Protein AF-A0A935LRS4-F1 (afdb_monomer_lite)

Structure (mmCIF, N/CA/C/O backbone):
data_AF-A0A935LRS4-F1
#
_entry.id   AF-A0A935LRS4-F1
#
loop_
_atom_site.group_PDB
_atom_site.id
_atom_site.type_symbol
_atom_site.label_atom_id
_atom_site.label_alt_id
_atom_site.label_comp_id
_atom_site.label_asym_id
_atom_site.label_entity_id
_atom_site.label_seq_id
_atom_site.pdbx_PDB_ins_code
_atom_site.Cartn_x
_atom_site.Cartn_y
_atom_site.Cartn_z
_atom_site.occupancy
_atom_site.B_iso_or_equiv
_atom_site.auth_seq_id
_atom_site.auth_comp_id
_atom_site.auth_asym_id
_atom_site.auth_atom_id
_atom_site.pdbx_PDB_model_num
ATOM 1 N N . MET A 1 1 ? -59.111 11.439 51.767 1.00 39.59 1 MET A N 1
ATOM 2 C CA . MET A 1 1 ? -59.244 10.530 50.603 1.00 39.59 1 MET A CA 1
ATOM 3 C C . MET A 1 1 ? -59.770 11.381 49.450 1.00 39.59 1 MET A C 1
ATOM 5 O O . MET A 1 1 ? -60.723 12.094 49.690 1.00 39.59 1 MET A O 1
ATOM 9 N N . GLY A 1 2 ? -59.191 11.459 48.254 1.00 36.59 2 GLY A N 1
ATOM 10 C CA . GLY A 1 2 ? -58.238 10.564 47.610 1.00 36.59 2 GLY A CA 1
ATOM 11 C C . GLY A 1 2 ? -57.157 11.294 46.805 1.00 36.59 2 GLY A C 1
ATOM 12 O O . GLY A 1 2 ? -57.245 12.485 46.519 1.00 36.59 2 GLY A O 1
ATOM 13 N N . ARG A 1 3 ? -56.108 10.521 46.519 1.00 43.78 3 ARG A N 1
ATOM 14 C CA . ARG A 1 3 ? -54.957 10.859 45.681 1.00 43.78 3 ARG A CA 1
ATOM 15 C C . ARG A 1 3 ? -55.398 10.960 44.222 1.00 43.78 3 ARG A C 1
ATOM 17 O O . ARG A 1 3 ? -56.204 10.151 43.776 1.00 43.78 3 ARG A O 1
ATOM 24 N N . GLY A 1 4 ? -54.805 11.897 43.494 1.00 35.91 4 GLY A N 1
ATOM 25 C CA . GLY A 1 4 ? -54.903 12.009 42.043 1.00 35.91 4 GLY A CA 1
ATOM 26 C C . GLY A 1 4 ? -53.539 12.347 41.452 1.00 35.91 4 GLY A C 1
ATOM 27 O O . GLY A 1 4 ? -53.380 13.388 40.829 1.00 35.91 4 GLY A O 1
ATOM 28 N N . GLU A 1 5 ? -52.538 11.501 41.702 1.00 49.47 5 GLU A N 1
ATOM 29 C CA . GLU A 1 5 ? -51.340 11.454 40.862 1.00 49.47 5 GLU A CA 1
ATOM 30 C C . GLU A 1 5 ? -51.731 10.806 39.531 1.00 49.47 5 GLU A C 1
ATOM 32 O O . GLU A 1 5 ? -52.194 9.668 39.498 1.00 49.47 5 GLU A O 1
ATOM 37 N N . SER A 1 6 ? -51.566 11.542 38.433 1.00 39.34 6 SER A N 1
ATOM 38 C CA . SER A 1 6 ? -51.809 11.061 37.072 1.00 39.34 6 SER A CA 1
ATOM 39 C C . SER A 1 6 ? -50.579 11.329 36.202 1.00 39.34 6 SER A C 1
ATOM 41 O O . SER A 1 6 ? -50.431 12.391 35.605 1.00 39.34 6 SER A O 1
ATOM 43 N N . SER A 1 7 ? -49.711 10.316 36.182 1.00 38.34 7 SER A N 1
ATOM 44 C CA . SER A 1 7 ? -49.010 9.730 35.030 1.00 38.34 7 SER A CA 1
ATOM 45 C C . SER A 1 7 ? -48.335 10.645 33.990 1.00 38.34 7 SER A C 1
ATOM 47 O O . SER A 1 7 ? -48.954 11.169 33.070 1.00 38.34 7 SER A O 1
ATOM 49 N N . SER A 1 8 ? -47.001 10.687 34.091 1.00 46.09 8 SER A N 1
ATOM 50 C CA . SER A 1 8 ? -46.014 10.485 33.011 1.00 46.09 8 SER A CA 1
ATOM 51 C C . SER A 1 8 ? -46.249 11.155 31.645 1.00 46.09 8 SER A C 1
ATOM 53 O O . SER A 1 8 ? -46.820 10.559 30.729 1.00 46.09 8 SER A O 1
ATOM 55 N N . LYS A 1 9 ? -45.626 12.320 31.426 1.00 39.78 9 LYS A N 1
ATOM 56 C CA . LYS A 1 9 ? -45.241 12.741 30.069 1.00 39.78 9 LYS A CA 1
ATOM 57 C C . LYS A 1 9 ? -43.944 12.028 29.679 1.00 39.78 9 LYS A C 1
ATOM 59 O O . LYS A 1 9 ? -42.856 12.483 30.013 1.00 39.78 9 LYS A O 1
ATOM 64 N N . VAL A 1 10 ? -44.067 10.889 29.0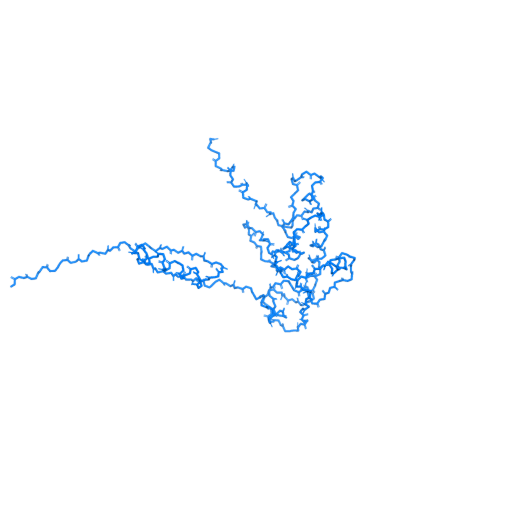00 1.00 41.28 10 VAL A N 1
ATOM 65 C CA . VAL A 1 10 ? -42.937 10.243 28.320 1.00 41.28 10 VAL A CA 1
ATOM 66 C C . VAL A 1 10 ? -42.637 11.065 27.068 1.00 41.28 10 VAL A C 1
ATOM 68 O O . VAL A 1 10 ? -43.433 11.104 26.132 1.00 41.28 10 VAL A O 1
ATOM 71 N N . HIS A 1 11 ? -41.519 11.787 27.082 1.00 41.25 11 HIS A N 1
ATOM 72 C CA . HIS A 1 11 ? -41.024 12.508 25.912 1.00 41.25 11 HIS A CA 1
ATOM 73 C C . HIS A 1 11 ? -40.438 11.518 24.885 1.00 41.25 11 HIS A C 1
ATOM 75 O O . HIS A 1 11 ? -39.882 10.493 25.284 1.00 41.25 11 HIS A O 1
ATOM 81 N N . PRO A 1 12 ? -40.559 11.791 23.573 1.00 45.28 12 PRO A N 1
ATOM 82 C CA . PRO A 1 12 ? -40.150 10.857 22.530 1.00 45.28 12 PRO A CA 1
ATOM 83 C C . PRO A 1 12 ? -38.635 10.625 22.566 1.00 45.28 12 PRO A C 1
ATOM 85 O O . PRO A 1 12 ? -37.840 11.547 22.379 1.00 45.28 12 PRO A O 1
ATOM 88 N N . VAL A 1 13 ? -38.239 9.372 22.792 1.00 45.03 13 VAL A N 1
ATOM 89 C CA . VAL A 1 13 ? -36.854 8.922 22.646 1.00 45.03 13 VAL A CA 1
ATOM 90 C C . VAL A 1 13 ? -36.559 8.841 21.152 1.00 45.03 13 VAL A C 1
ATOM 92 O O . VAL A 1 13 ? -36.983 7.914 20.469 1.00 45.03 13 VAL A O 1
ATOM 95 N N . HIS A 1 14 ? -35.848 9.834 20.625 1.00 49.47 14 HIS A N 1
ATOM 96 C CA . HIS A 1 14 ? -35.348 9.793 19.256 1.00 49.47 14 HIS A CA 1
ATOM 97 C C . HIS A 1 14 ? -33.950 9.164 19.241 1.00 49.47 14 HIS A C 1
ATOM 99 O O . HIS A 1 14 ? -32.940 9.863 19.351 1.00 49.47 14 HIS A O 1
ATOM 105 N N . SER A 1 15 ? -33.881 7.840 19.101 1.00 43.72 15 SER A N 1
ATOM 106 C CA . SER A 1 15 ? -32.612 7.132 18.919 1.00 43.72 15 SER A CA 1
ATOM 107 C C . SER A 1 15 ? -32.038 7.425 17.532 1.00 43.72 15 SER A C 1
ATOM 109 O O . SER A 1 15 ? -32.628 7.044 16.521 1.00 43.72 15 SER A O 1
ATOM 111 N N . HIS A 1 16 ? -30.883 8.081 17.480 1.00 48.06 16 HIS A N 1
ATOM 112 C CA . HIS A 1 16 ? -30.117 8.270 16.251 1.00 48.06 16 HIS A CA 1
ATOM 113 C C . HIS A 1 16 ? -28.833 7.445 16.360 1.00 48.06 16 HIS A C 1
ATOM 115 O O . HIS A 1 16 ? -27.996 7.714 17.219 1.00 48.06 16 HIS A O 1
ATOM 121 N N . GLY A 1 17 ? -28.696 6.422 15.517 1.00 42.31 17 GLY A N 1
ATOM 122 C CA . GLY A 1 17 ? -27.457 5.656 15.390 1.00 42.31 17 GLY A CA 1
ATOM 123 C C . GLY A 1 17 ? -26.525 6.335 14.392 1.00 42.31 17 GLY A C 1
ATOM 124 O O . GLY A 1 17 ? -26.933 6.607 13.265 1.00 42.31 17 GLY A O 1
ATOM 125 N N . ILE A 1 18 ? -25.285 6.615 14.794 1.00 49.25 18 ILE 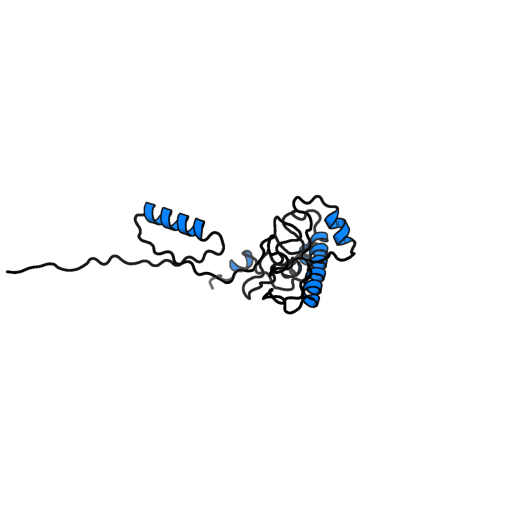A N 1
ATOM 126 C CA . ILE A 1 18 ? -24.243 7.150 13.910 1.00 49.25 18 ILE A CA 1
ATOM 127 C C . ILE A 1 18 ? -23.100 6.136 13.879 1.00 49.25 18 ILE A C 1
ATOM 129 O O . ILE A 1 18 ? -22.505 5.837 14.910 1.00 49.25 18 ILE A O 1
ATOM 133 N N . LEU A 1 19 ? -22.806 5.609 12.689 1.00 41.88 19 LEU A N 1
ATOM 134 C CA . LEU A 1 19 ? -21.619 4.798 12.419 1.00 41.88 19 LEU A CA 1
ATOM 135 C C . LEU A 1 19 ? -20.442 5.740 12.140 1.00 41.88 19 LEU A C 1
ATOM 137 O O . LEU A 1 19 ? -20.451 6.458 11.140 1.00 41.88 19 LEU A O 1
ATOM 141 N N . ALA A 1 20 ? -19.443 5.747 13.023 1.00 45.84 20 ALA A N 1
ATOM 142 C CA . ALA A 1 20 ? -18.172 6.431 12.807 1.00 45.84 20 ALA A CA 1
ATOM 143 C C . ALA A 1 20 ? -17.077 5.385 12.541 1.00 45.84 20 ALA A C 1
ATOM 145 O O . ALA A 1 20 ? -17.058 4.335 13.169 1.00 45.84 20 ALA A O 1
ATOM 146 N N . TYR A 1 21 ? -16.214 5.652 11.557 1.00 50.59 21 TYR A N 1
ATOM 147 C CA . TYR A 1 21 ? -15.217 4.699 11.034 1.00 50.59 21 TYR A CA 1
ATOM 148 C C . TYR A 1 21 ? -13.774 5.020 11.464 1.00 50.59 21 TYR A C 1
ATOM 150 O O . TYR A 1 21 ? -12.833 4.324 11.094 1.00 50.59 21 TYR A O 1
ATOM 158 N N . ALA A 1 22 ? -13.595 6.097 12.222 1.00 50.41 22 ALA A N 1
ATOM 159 C CA . ALA A 1 22 ? -12.373 6.500 12.898 1.00 50.41 22 ALA A CA 1
ATOM 160 C C . ALA A 1 22 ? -12.739 7.655 13.839 1.00 50.41 22 ALA A C 1
ATOM 162 O O . ALA A 1 22 ? -13.667 8.416 13.550 1.00 50.41 22 ALA A O 1
ATOM 163 N N . TRP A 1 23 ? -11.963 7.827 14.912 1.00 56.22 23 TRP A N 1
ATOM 164 C CA . TRP A 1 23 ? -12.139 8.901 15.897 1.00 56.22 23 TRP A CA 1
ATOM 165 C C . TRP A 1 23 ? -13.380 8.773 16.782 1.00 56.22 23 TRP A C 1
ATOM 167 O O . TRP A 1 23 ? -13.923 9.785 17.213 1.00 56.22 23 TRP A O 1
ATOM 177 N N . ASP A 1 24 ? -13.799 7.553 17.112 1.00 69.62 24 ASP A N 1
ATOM 178 C CA . ASP A 1 24 ? -15.006 7.287 17.910 1.00 69.62 24 ASP A CA 1
ATOM 179 C C . ASP A 1 24 ? -15.071 8.119 19.185 1.00 69.62 24 ASP A C 1
ATOM 181 O O . ASP A 1 24 ? -16.111 8.687 19.501 1.00 69.62 24 ASP A O 1
ATOM 185 N N . TYR A 1 25 ? -13.935 8.295 19.864 1.00 66.50 25 TYR A N 1
ATOM 186 C CA . TYR A 1 25 ? -13.844 9.172 21.026 1.00 66.50 25 TYR A CA 1
ATOM 187 C C . TYR A 1 25 ? -14.171 10.638 20.696 1.00 66.50 25 TYR A C 1
ATOM 189 O O . TYR A 1 25 ? -14.958 11.274 21.395 1.00 66.50 25 TYR A O 1
ATOM 197 N N . GLN A 1 26 ? -13.581 11.193 19.635 1.00 75.38 26 GLN A N 1
ATOM 198 C CA . GLN A 1 26 ? -13.791 12.593 19.259 1.00 75.38 26 GLN A CA 1
ATOM 199 C C . GLN A 1 26 ? -15.186 12.815 18.671 1.00 75.38 26 GLN A C 1
ATOM 201 O O . GLN A 1 26 ? -15.829 13.804 19.012 1.00 75.38 26 GLN A O 1
ATOM 206 N N . THR A 1 27 ? -15.679 11.886 17.851 1.00 78.50 27 THR A N 1
ATOM 207 C CA . THR A 1 27 ? -17.031 11.928 17.289 1.00 78.50 27 THR A CA 1
ATOM 208 C C . THR A 1 27 ? -18.080 11.796 18.387 1.00 78.50 27 THR A C 1
ATOM 210 O O . THR A 1 27 ? -19.001 12.608 18.442 1.00 78.50 27 THR A O 1
ATOM 213 N N . LYS A 1 28 ? -17.919 10.846 19.317 1.00 81.31 28 LYS A N 1
ATOM 214 C CA . LYS A 1 28 ? -18.801 10.704 20.482 1.00 81.31 28 LYS A CA 1
ATOM 215 C C . LYS A 1 28 ? -18.814 11.981 21.313 1.00 81.31 28 LYS A C 1
ATOM 217 O O . LYS A 1 28 ? -19.886 12.515 21.577 1.00 81.31 28 LYS A O 1
ATOM 222 N N . LYS A 1 29 ? -17.638 12.523 21.643 1.00 84.12 29 LYS A N 1
ATOM 223 C CA . LYS A 1 29 ? -17.524 13.776 22.398 1.00 84.12 29 LYS A CA 1
ATOM 224 C C . LYS A 1 29 ? -18.217 14.939 21.685 1.00 84.12 29 LYS A C 1
ATOM 226 O O . LYS A 1 29 ? -18.977 15.673 22.308 1.00 84.12 29 LYS A O 1
ATOM 231 N N . PHE A 1 30 ? -18.000 15.086 20.379 1.00 86.88 30 PHE A N 1
ATOM 232 C CA . PHE A 1 30 ? -18.645 16.123 19.577 1.00 86.88 30 PHE A CA 1
ATOM 233 C C . PHE A 1 30 ? -20.176 16.000 19.597 1.00 86.88 30 PHE A C 1
ATOM 235 O O . PHE A 1 30 ? -20.872 17.001 19.773 1.00 86.88 30 PHE A O 1
ATOM 242 N N . LEU A 1 31 ? -20.704 14.779 19.457 1.00 85.94 31 LEU A N 1
ATOM 243 C CA . LEU A 1 31 ? -22.143 14.510 19.489 1.00 85.94 31 LEU A CA 1
ATOM 244 C C . LEU A 1 31 ? -22.750 14.796 20.865 1.00 85.94 31 LEU A C 1
ATOM 246 O O . LEU A 1 31 ? -23.796 15.440 20.950 1.00 85.94 31 LEU A O 1
ATOM 250 N N . GLU A 1 32 ? -22.087 14.370 21.937 1.00 86.19 32 GLU A N 1
ATOM 251 C CA . GLU A 1 32 ? -22.519 14.633 23.311 1.00 86.19 32 GLU A CA 1
ATOM 252 C C . GLU A 1 32 ? -22.503 16.136 23.631 1.00 86.19 32 GLU A C 1
ATOM 254 O O . GLU A 1 32 ? -23.454 16.660 24.217 1.00 86.19 32 GLU A O 1
ATOM 259 N N . ASP A 1 33 ? -21.469 16.861 23.198 1.00 90.12 33 ASP A N 1
ATOM 260 C CA . ASP A 1 33 ? -21.375 18.312 23.371 1.00 90.12 33 ASP A CA 1
ATOM 261 C C . ASP A 1 33 ? -22.468 19.053 22.578 1.00 90.12 33 ASP A C 1
ATOM 263 O O . ASP A 1 33 ? -23.059 20.017 23.077 1.00 90.12 33 ASP A O 1
ATOM 267 N N . ALA A 1 34 ? -22.789 18.598 21.362 1.00 90.81 34 ALA A N 1
ATOM 268 C CA . ALA A 1 34 ? -23.887 19.143 20.565 1.00 90.81 34 ALA A CA 1
ATOM 269 C C . ALA A 1 34 ? -25.261 18.869 21.207 1.00 90.81 34 ALA A C 1
ATOM 271 O O . ALA A 1 34 ? -26.100 19.771 21.284 1.00 90.81 34 ALA A O 1
ATOM 272 N N . ALA A 1 35 ? -25.483 17.661 21.730 1.00 88.06 35 ALA A N 1
ATOM 273 C CA . ALA A 1 35 ? -26.723 17.293 22.410 1.00 88.06 35 ALA A CA 1
ATOM 274 C C . ALA A 1 35 ? -26.966 18.132 23.670 1.00 88.06 35 ALA A C 1
ATOM 276 O O . ALA A 1 35 ? -28.068 18.663 23.847 1.00 88.06 35 ALA A O 1
ATOM 277 N N . LYS A 1 36 ? -25.918 18.360 24.476 1.00 88.88 36 LYS A N 1
ATOM 278 C CA . LYS A 1 36 ? -25.965 19.266 25.635 1.00 88.88 36 LYS A CA 1
ATOM 279 C C . LYS A 1 36 ? -26.386 20.679 25.231 1.00 88.88 36 LYS A C 1
ATOM 281 O O . LYS A 1 36 ? -27.297 21.238 25.841 1.00 88.88 36 LYS A O 1
ATOM 286 N N . LYS A 1 37 ? -25.784 21.243 24.176 1.00 92.94 37 LYS A N 1
ATOM 287 C CA . LYS A 1 37 ? -26.132 22.588 23.669 1.00 92.94 37 LYS A CA 1
ATOM 288 C C . LYS A 1 37 ? -27.593 22.688 23.232 1.00 92.94 37 LYS A C 1
ATOM 290 O O . LYS A 1 37 ? -28.238 23.707 23.465 1.00 92.94 37 LYS A O 1
ATOM 295 N N . CYS A 1 38 ? -28.127 21.631 22.630 1.00 90.81 38 CYS A N 1
ATOM 296 C CA . CYS A 1 38 ? -29.510 21.591 22.163 1.00 90.81 38 CYS A CA 1
ATOM 297 C C . CYS A 1 38 ? -30.511 21.076 23.209 1.00 90.81 38 CYS A C 1
ATOM 299 O O . CYS A 1 38 ? -31.688 20.945 22.877 1.00 90.81 38 CYS A O 1
ATOM 301 N N . ARG A 1 39 ? -30.077 20.800 24.450 1.00 89.94 39 ARG A N 1
ATOM 302 C CA . ARG A 1 39 ? -30.909 20.229 25.528 1.00 89.94 39 ARG A CA 1
ATOM 303 C C . ARG A 1 39 ? -31.635 18.948 25.099 1.00 89.94 39 ARG A C 1
ATOM 305 O O . ARG A 1 39 ? -32.794 18.737 25.446 1.00 89.94 39 ARG A O 1
ATOM 312 N N . LYS A 1 40 ? -30.953 18.113 24.313 1.00 85.69 40 LYS A N 1
ATOM 313 C CA . LYS A 1 40 ? -31.433 16.790 23.909 1.00 85.69 40 LYS A CA 1
ATOM 314 C C . LYS A 1 40 ? -30.693 15.728 24.701 1.00 85.69 40 LYS A C 1
ATOM 316 O O . LYS A 1 40 ? -29.485 15.836 24.891 1.00 85.69 40 LYS A O 1
ATOM 321 N N . ASP A 1 41 ? -31.426 14.707 25.115 1.00 82.88 41 ASP A N 1
ATOM 322 C CA . ASP A 1 41 ? -30.831 13.486 25.633 1.00 82.88 41 ASP A CA 1
ATOM 323 C C . ASP A 1 41 ? -30.548 12.546 24.458 1.00 82.88 41 ASP A C 1
ATOM 325 O O . ASP A 1 41 ? -31.425 12.314 23.619 1.00 82.88 41 ASP A O 1
ATOM 329 N N . ILE A 1 42 ? -29.308 12.073 24.346 1.00 81.06 42 ILE A N 1
ATOM 330 C CA . ILE A 1 42 ? -28.894 11.141 23.296 1.00 81.06 42 ILE A CA 1
ATOM 331 C C . ILE A 1 42 ? -28.139 9.976 23.922 1.00 81.06 42 ILE A C 1
ATOM 333 O O . ILE A 1 42 ? -27.347 10.152 24.843 1.00 81.06 42 ILE A O 1
ATOM 337 N N . HIS A 1 43 ? -28.334 8.789 23.361 1.00 78.81 43 HIS A N 1
ATOM 338 C CA . HIS A 1 43 ? -27.560 7.607 23.707 1.00 78.81 43 HIS A CA 1
ATOM 339 C C . HIS A 1 43 ? -26.702 7.211 22.505 1.00 78.81 43 HIS A C 1
ATOM 341 O O . HIS A 1 43 ? -27.225 6.756 21.486 1.00 78.81 43 HIS A O 1
ATOM 347 N N . VAL A 1 44 ? -25.386 7.410 22.605 1.00 76.94 44 VAL A N 1
ATOM 348 C CA . VAL A 1 44 ? -24.443 7.083 21.527 1.00 76.94 44 VAL A CA 1
ATOM 349 C C . VAL A 1 44 ? -23.937 5.658 21.717 1.00 76.94 44 VAL A C 1
ATOM 351 O O . VAL A 1 44 ? -23.212 5.372 22.670 1.00 76.94 44 VAL A O 1
ATOM 354 N N . ILE A 1 45 ? -24.301 4.776 20.788 1.00 71.50 45 ILE A N 1
ATOM 355 C CA . ILE A 1 45 ? -23.769 3.414 20.703 1.00 71.50 45 ILE A CA 1
ATOM 356 C C . ILE A 1 45 ? -22.679 3.408 19.639 1.00 71.50 45 ILE A C 1
ATOM 358 O O . ILE A 1 45 ? -22.938 3.744 18.485 1.00 71.50 45 ILE A O 1
ATOM 362 N N . THR A 1 46 ? -21.472 3.019 20.030 1.00 68.81 46 THR A N 1
ATOM 363 C CA . THR A 1 46 ? -20.373 2.732 19.109 1.00 68.81 46 THR A CA 1
ATOM 364 C C . THR A 1 46 ? -20.313 1.230 18.889 1.00 68.81 46 THR A C 1
ATOM 366 O O . THR A 1 46 ? -20.288 0.465 19.854 1.00 68.81 46 THR A O 1
ATOM 369 N N . PHE A 1 47 ? -20.305 0.806 17.631 1.00 67.50 47 PHE A N 1
ATOM 370 C CA . PHE A 1 47 ? -20.094 -0.590 17.273 1.00 67.50 47 PHE A CA 1
ATOM 371 C C . PHE A 1 47 ? -18.631 -0.764 16.884 1.00 67.50 47 PHE A C 1
ATOM 373 O O . PHE A 1 47 ? -18.182 -0.124 15.935 1.00 67.50 47 PHE A O 1
ATOM 380 N N . ASP A 1 48 ? -17.912 -1.635 17.593 1.00 64.12 48 ASP A N 1
ATOM 381 C CA . ASP A 1 48 ? -16.584 -2.058 17.159 1.00 64.12 48 ASP A 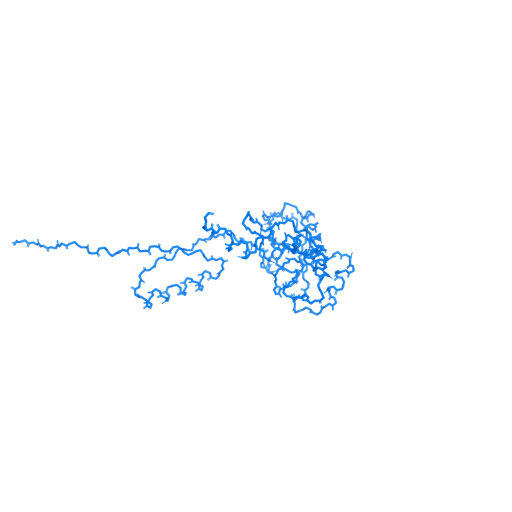CA 1
ATOM 382 C C . ASP A 1 48 ? -16.735 -2.868 15.872 1.00 64.12 48 ASP A C 1
ATOM 384 O O . ASP A 1 48 ? -17.245 -3.992 15.856 1.00 64.12 48 ASP A O 1
ATOM 388 N N . VAL A 1 49 ? -16.306 -2.272 14.767 1.00 67.00 49 VAL A N 1
ATOM 389 C CA . VAL A 1 49 ? -16.100 -2.985 13.511 1.00 67.00 49 VAL A CA 1
ATOM 390 C C . VAL A 1 49 ? -14.704 -3.608 13.524 1.00 67.00 49 VAL A C 1
ATOM 392 O O . VAL A 1 49 ? -13.773 -2.986 14.040 1.00 67.00 49 VAL A O 1
ATOM 395 N N . PRO A 1 50 ? -14.518 -4.818 12.960 1.00 70.06 50 PRO A N 1
ATOM 396 C CA . PRO A 1 50 ? -13.190 -5.396 12.799 1.00 70.06 50 PRO A CA 1
ATOM 397 C C . PRO A 1 50 ? -12.251 -4.382 12.139 1.00 70.06 50 PRO A C 1
ATOM 399 O O . PRO A 1 50 ? -12.519 -3.900 11.037 1.00 70.06 50 PRO A O 1
ATOM 402 N N . THR A 1 51 ? -11.173 -4.033 12.837 1.00 78.81 51 THR A N 1
ATOM 403 C CA . THR A 1 51 ? -10.140 -3.131 12.324 1.00 78.81 51 THR A CA 1
ATOM 404 C C . THR A 1 51 ? -8.985 -3.951 11.779 1.00 78.81 51 THR A C 1
ATOM 406 O O . THR A 1 51 ? -8.678 -5.014 12.313 1.00 78.81 51 THR A O 1
ATOM 409 N N . LEU A 1 52 ? -8.360 -3.453 10.712 1.00 85.25 52 LEU A N 1
ATOM 410 C CA . LEU A 1 52 ? -7.122 -4.032 10.211 1.00 85.25 52 LEU A CA 1
ATOM 411 C C . LEU A 1 52 ? -5.929 -3.516 11.016 1.00 85.25 52 LEU A C 1
ATOM 413 O O . LEU A 1 52 ? -5.794 -2.307 11.233 1.00 85.25 52 LEU A O 1
ATOM 417 N N . GLU A 1 53 ? -5.025 -4.410 11.397 1.00 90.12 53 GLU A N 1
ATOM 418 C CA . GLU A 1 53 ? -3.745 -4.048 11.998 1.00 90.12 53 GLU A CA 1
ATOM 419 C C . GLU A 1 53 ? -2.827 -3.383 10.955 1.00 90.12 53 GLU A C 1
ATOM 421 O O . GLU A 1 53 ? -2.414 -3.991 9.966 1.00 90.12 53 GLU A O 1
ATOM 426 N N . ASN A 1 54 ? -2.494 -2.111 11.186 1.00 90.44 54 ASN A N 1
ATOM 427 C CA . ASN A 1 54 ? -1.586 -1.305 10.358 1.00 90.44 54 ASN A CA 1
ATOM 428 C C . ASN A 1 54 ? -0.678 -0.391 11.212 1.00 90.44 54 ASN A C 1
ATOM 430 O O . ASN A 1 54 ? -0.174 0.644 10.771 1.00 90.44 54 ASN A O 1
ATOM 434 N N . LYS A 1 55 ? -0.484 -0.705 12.495 1.00 90.12 55 LYS A N 1
ATOM 435 C CA . LYS A 1 55 ? 0.433 0.051 13.349 1.00 90.12 55 LYS A CA 1
ATOM 436 C C . LYS A 1 55 ? 1.862 -0.282 12.950 1.00 90.12 55 LYS A C 1
ATOM 438 O O . LYS A 1 55 ? 2.252 -1.444 12.907 1.00 90.12 55 LYS A O 1
ATOM 443 N N . LYS A 1 56 ? 2.695 0.750 12.802 1.00 89.69 56 LYS A N 1
ATOM 444 C CA . LYS A 1 56 ? 4.139 0.612 12.549 1.00 89.69 56 LYS A CA 1
ATOM 445 C C . LYS A 1 56 ? 4.836 -0.342 13.532 1.00 89.69 56 LYS A C 1
ATOM 447 O O . LYS A 1 56 ? 5.672 -1.139 13.121 1.00 89.69 56 LYS A O 1
ATOM 452 N N . ALA A 1 57 ? 4.474 -0.280 14.817 1.00 91.50 57 ALA A N 1
ATOM 453 C CA . ALA A 1 57 ? 5.019 -1.160 15.857 1.00 91.50 57 ALA A CA 1
ATOM 454 C C . ALA A 1 57 ? 4.702 -2.650 15.617 1.00 91.50 57 ALA A C 1
ATOM 456 O O . ALA A 1 57 ? 5.475 -3.512 16.024 1.00 91.50 57 ALA A O 1
ATOM 457 N N . ASN A 1 58 ? 3.610 -2.937 14.903 1.00 91.56 58 ASN A N 1
ATOM 458 C CA . ASN A 1 58 ? 3.107 -4.276 14.611 1.00 91.56 58 ASN A CA 1
ATOM 459 C C . ASN A 1 58 ? 3.235 -4.639 13.118 1.00 91.56 58 ASN A C 1
ATOM 461 O O . ASN A 1 58 ? 2.601 -5.588 12.667 1.00 91.56 58 ASN A O 1
ATOM 465 N N . LYS A 1 59 ? 4.069 -3.926 12.342 1.00 92.56 59 LYS A N 1
ATOM 466 C CA . LYS A 1 59 ? 4.163 -4.074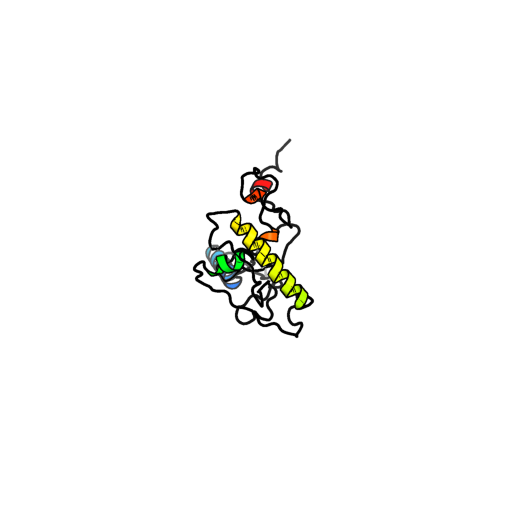 10.874 1.00 92.56 59 LYS A CA 1
ATOM 467 C C . LYS A 1 59 ? 4.450 -5.495 10.374 1.00 92.56 59 LYS A C 1
ATOM 469 O O . LYS A 1 59 ? 4.020 -5.860 9.290 1.00 92.56 59 LYS A O 1
ATOM 474 N N . ASN A 1 60 ? 5.138 -6.317 11.168 1.00 93.56 60 ASN A N 1
ATOM 475 C CA . ASN A 1 60 ? 5.426 -7.714 10.813 1.00 93.56 60 ASN A CA 1
ATOM 476 C C . ASN A 1 60 ? 4.159 -8.580 10.737 1.00 93.56 60 ASN A C 1
ATOM 478 O O . ASN A 1 60 ? 4.160 -9.597 10.059 1.00 93.56 60 ASN A O 1
ATOM 482 N N . TYR A 1 61 ? 3.086 -8.153 11.401 1.00 92.00 61 TYR A N 1
ATOM 483 C CA . TYR A 1 61 ? 1.794 -8.833 11.448 1.00 92.00 61 TYR A CA 1
ATOM 484 C C . TYR A 1 61 ? 0.685 -7.990 10.819 1.00 92.00 61 TYR A C 1
ATOM 486 O O . TYR A 1 61 ? -0.489 -8.242 11.081 1.00 92.00 61 TYR A O 1
ATOM 494 N N . SER A 1 62 ? 1.039 -6.970 10.026 1.00 92.88 62 SER A N 1
ATOM 495 C CA . SER A 1 62 ? 0.038 -6.098 9.419 1.00 92.88 62 SER A CA 1
ATOM 496 C C . SER A 1 62 ? -0.911 -6.902 8.540 1.00 92.88 62 SER A C 1
ATOM 498 O O . SER A 1 62 ? -0.512 -7.860 7.874 1.00 92.88 62 SER A O 1
ATOM 500 N N . GLU A 1 63 ? -2.164 -6.472 8.524 1.00 93.50 63 GLU A N 1
ATOM 501 C CA . GLU A 1 63 ? -3.230 -7.022 7.682 1.00 93.50 63 GLU A CA 1
ATOM 502 C C . GLU A 1 63 ? -3.428 -6.190 6.401 1.00 93.50 63 GLU A C 1
ATOM 504 O O . GLU A 1 63 ? -4.365 -6.393 5.633 1.00 93.50 63 GLU A O 1
ATOM 509 N N . VAL A 1 64 ? -2.515 -5.247 6.170 1.00 95.00 64 VAL A N 1
ATOM 510 C CA . VAL A 1 64 ? -2.337 -4.504 4.922 1.00 95.00 64 VAL A CA 1
ATOM 511 C C . VAL A 1 64 ? -1.010 -4.890 4.273 1.00 95.00 64 VAL A C 1
ATOM 513 O O . VAL A 1 64 ? -0.085 -5.336 4.963 1.00 95.00 64 VAL A O 1
ATOM 516 N N . LEU A 1 65 ? -0.905 -4.674 2.960 1.00 96.25 65 LEU A N 1
ATOM 517 C CA . LEU A 1 65 ? 0.334 -4.869 2.212 1.00 96.25 65 LEU A CA 1
ATOM 518 C C . LEU A 1 65 ? 1.435 -3.972 2.779 1.00 96.25 65 LEU A C 1
ATOM 520 O O . LEU A 1 65 ? 1.305 -2.748 2.816 1.00 96.25 65 LEU A O 1
ATOM 524 N N . TRP A 1 66 ? 2.531 -4.596 3.194 1.00 96.44 66 TRP A N 1
ATOM 525 C CA . TRP A 1 66 ? 3.693 -3.916 3.745 1.00 96.44 66 TRP A CA 1
ATOM 526 C C . TRP A 1 66 ? 4.937 -4.681 3.291 1.00 96.44 66 TRP A C 1
ATOM 528 O O . TRP A 1 66 ? 5.347 -5.603 3.988 1.00 96.44 66 TRP A O 1
ATOM 538 N N . PRO A 1 67 ? 5.545 -4.336 2.143 1.00 97.00 67 PRO A N 1
ATOM 539 C CA . PRO A 1 67 ? 6.595 -5.155 1.541 1.00 97.00 67 PRO A CA 1
ATOM 540 C C . PRO A 1 67 ? 7.731 -5.518 2.509 1.00 97.00 67 PRO A C 1
ATOM 542 O O . PRO A 1 67 ? 8.269 -4.656 3.213 1.00 97.00 67 PRO A O 1
ATOM 545 N N . ALA A 1 68 ? 8.093 -6.804 2.552 1.00 96.50 68 ALA A N 1
ATOM 546 C CA . ALA A 1 68 ? 9.260 -7.295 3.298 1.00 96.50 68 ALA A CA 1
ATOM 547 C C . ALA A 1 68 ? 10.586 -6.971 2.592 1.00 96.50 68 ALA A C 1
ATOM 549 O O . ALA A 1 68 ? 11.617 -6.789 3.237 1.00 96.50 68 ALA A O 1
ATOM 550 N N . ALA A 1 69 ? 10.542 -6.855 1.268 1.00 96.56 69 ALA A N 1
ATOM 551 C CA . ALA A 1 69 ? 11.660 -6.485 0.420 1.00 96.56 69 ALA A CA 1
ATOM 552 C C . ALA A 1 69 ? 11.157 -5.643 -0.757 1.00 96.56 69 ALA A C 1
ATOM 554 O O . ALA A 1 69 ? 9.966 -5.640 -1.075 1.00 96.56 69 ALA A O 1
ATOM 555 N N . LEU A 1 70 ? 12.077 -4.927 -1.396 1.00 97.00 70 LEU A N 1
ATOM 556 C CA . LEU A 1 70 ? 11.809 -4.239 -2.650 1.00 97.00 70 LEU A CA 1
ATOM 557 C C . LEU A 1 70 ? 12.316 -5.099 -3.810 1.00 97.00 70 LEU A C 1
ATOM 559 O O . LEU A 1 70 ? 13.411 -5.651 -3.699 1.00 97.00 70 LEU A O 1
ATOM 563 N N . PRO A 1 71 ? 11.551 -5.229 -4.906 1.00 96.44 71 PRO A N 1
ATOM 564 C CA . PRO A 1 71 ? 12.037 -5.915 -6.092 1.00 96.44 71 PRO A CA 1
ATOM 565 C C . PRO A 1 71 ? 13.091 -5.064 -6.810 1.00 96.44 71 PRO A C 1
ATOM 567 O O . PRO A 1 71 ? 12.982 -3.838 -6.849 1.00 96.44 71 PRO A O 1
ATOM 570 N N . GLU A 1 72 ? 14.073 -5.722 -7.422 1.00 96.94 72 GLU A N 1
ATOM 571 C CA . GLU A 1 72 ? 15.012 -5.083 -8.349 1.00 96.94 72 GLU A CA 1
ATOM 572 C C . GLU A 1 72 ? 14.260 -4.669 -9.619 1.00 96.94 72 GLU A C 1
ATOM 574 O O . GLU A 1 72 ? 13.833 -5.512 -10.411 1.00 96.94 72 GLU A O 1
ATOM 579 N N . HIS A 1 73 ? 14.012 -3.366 -9.773 1.00 97.44 73 HIS A N 1
ATOM 580 C CA . HIS A 1 73 ? 13.259 -2.817 -10.897 1.00 97.44 73 HIS A CA 1
ATOM 581 C C . HIS A 1 73 ? 13.525 -1.312 -11.050 1.00 97.44 73 HIS A C 1
ATOM 583 O O . HIS A 1 73 ? 13.469 -0.570 -10.070 1.00 97.44 73 HIS A O 1
ATOM 589 N N . GLU A 1 74 ? 13.689 -0.829 -12.285 1.00 96.88 74 GLU A N 1
ATOM 590 C CA . GLU A 1 74 ? 14.010 0.581 -12.588 1.00 96.88 74 GLU A CA 1
ATOM 591 C C . GLU A 1 74 ? 13.026 1.583 -11.951 1.00 96.88 74 GLU A C 1
ATOM 593 O O . GLU A 1 74 ? 13.423 2.576 -11.350 1.00 96.88 74 GLU A O 1
ATOM 598 N N . LEU A 1 75 ? 11.720 1.296 -12.003 1.00 95.94 75 LEU A N 1
ATOM 599 C CA . LEU A 1 75 ? 10.689 2.141 -11.388 1.00 95.94 75 LEU A CA 1
ATOM 600 C C . LEU A 1 75 ? 10.781 2.205 -9.859 1.00 95.94 75 LEU A C 1
ATOM 602 O O . LEU A 1 75 ? 10.345 3.190 -9.267 1.00 95.94 75 LEU A O 1
ATOM 606 N N . VAL A 1 76 ? 11.307 1.161 -9.212 1.00 96.31 76 VAL A N 1
ATOM 607 C CA . VAL A 1 76 ? 11.534 1.169 -7.763 1.00 96.31 76 VAL A CA 1
ATOM 608 C C . VAL A 1 76 ? 12.711 2.079 -7.452 1.00 96.31 76 VAL A C 1
ATOM 610 O O . VAL A 1 76 ? 12.584 2.949 -6.597 1.00 96.31 76 VAL A O 1
ATOM 613 N N . GLU A 1 77 ? 13.818 1.935 -8.176 1.00 95.00 77 GLU A N 1
ATOM 614 C CA . GLU A 1 77 ? 15.007 2.778 -8.016 1.00 95.00 77 GLU A CA 1
ATOM 615 C C . GLU A 1 77 ? 14.682 4.257 -8.245 1.00 95.00 77 GLU A C 1
ATOM 617 O O . GLU A 1 77 ? 14.973 5.095 -7.389 1.00 95.00 77 GLU A O 1
ATOM 622 N N . ALA A 1 78 ? 13.989 4.566 -9.346 1.00 93.56 78 ALA A N 1
ATOM 623 C CA . ALA A 1 78 ? 13.529 5.914 -9.656 1.00 93.56 78 ALA A CA 1
ATOM 624 C C . ALA A 1 78 ? 12.638 6.477 -8.541 1.00 93.56 78 ALA A C 1
ATOM 626 O O . ALA A 1 78 ? 12.793 7.629 -8.141 1.00 93.56 78 ALA A O 1
ATOM 627 N N . TYR A 1 79 ? 11.743 5.654 -7.987 1.00 93.06 79 TYR A N 1
ATOM 628 C CA . TYR A 1 79 ? 10.869 6.090 -6.907 1.00 93.06 79 TYR A CA 1
ATOM 629 C C . TYR A 1 79 ? 11.605 6.338 -5.590 1.00 93.06 79 TYR A C 1
ATOM 631 O O . TYR A 1 79 ? 11.257 7.266 -4.864 1.00 93.06 79 TYR A O 1
ATOM 639 N N . LEU A 1 80 ? 12.608 5.526 -5.260 1.00 91.81 80 LEU A N 1
ATOM 640 C CA . LEU A 1 80 ? 13.416 5.708 -4.053 1.00 91.81 80 LEU A CA 1
ATOM 641 C C . LEU A 1 80 ? 14.355 6.914 -4.143 1.00 91.81 80 LEU A C 1
ATOM 643 O O . LEU A 1 80 ? 14.731 7.452 -3.104 1.00 91.81 80 LEU A O 1
ATOM 647 N N . ALA A 1 81 ? 14.732 7.324 -5.357 1.00 92.00 81 ALA A N 1
ATOM 648 C CA . ALA A 1 81 ? 15.531 8.523 -5.592 1.00 92.00 81 ALA A CA 1
ATOM 649 C C . ALA A 1 81 ? 14.742 9.825 -5.351 1.00 92.00 81 ALA A C 1
ATOM 651 O O . ALA A 1 81 ? 15.349 10.867 -5.101 1.00 92.00 81 ALA A O 1
ATOM 652 N N . GLU A 1 82 ? 13.404 9.784 -5.403 1.00 88.00 82 GLU A N 1
ATOM 653 C CA . GLU A 1 82 ? 12.555 10.907 -4.991 1.00 88.00 82 GLU A CA 1
ATOM 654 C C . GLU A 1 82 ? 12.692 11.160 -3.471 1.00 88.00 82 GLU A C 1
ATOM 656 O O . GLU A 1 82 ? 12.766 10.230 -2.666 1.00 88.00 82 GLU A O 1
ATOM 661 N N . GLU A 1 83 ? 12.682 12.427 -3.042 1.00 74.19 83 GLU A N 1
ATOM 662 C CA . GLU A 1 83 ? 12.736 12.764 -1.615 1.00 74.19 83 GLU A CA 1
ATOM 663 C C . GLU A 1 83 ? 11.407 12.427 -0.918 1.00 74.19 83 GLU A C 1
ATOM 665 O O . GLU A 1 83 ? 10.355 13.007 -1.205 1.00 74.19 83 GLU A O 1
ATOM 670 N N . HIS A 1 84 ? 11.456 11.519 0.063 1.00 80.38 84 HIS A N 1
ATOM 671 C CA . HIS A 1 84 ? 10.290 11.128 0.855 1.00 80.38 84 HIS A CA 1
ATOM 672 C C . HIS A 1 84 ? 10.485 11.441 2.331 1.00 80.38 84 HIS A C 1
ATOM 674 O O . HIS A 1 84 ? 11.376 10.906 2.984 1.00 80.38 84 HIS A O 1
ATOM 680 N N . LYS A 1 85 ? 9.542 12.195 2.909 1.00 85.75 85 LYS A N 1
ATOM 681 C CA . LYS A 1 85 ? 9.466 12.430 4.363 1.00 85.75 85 LYS A CA 1
ATOM 682 C C . LYS A 1 85 ? 9.443 11.132 5.188 1.00 85.75 85 LYS A C 1
ATOM 684 O O . LYS A 1 85 ? 9.868 11.125 6.340 1.00 85.75 85 LYS A O 1
ATOM 689 N N . PHE A 1 86 ? 8.904 10.055 4.619 1.00 86.25 86 PHE A N 1
ATOM 690 C CA . PHE A 1 86 ? 8.797 8.748 5.260 1.00 86.25 86 PHE A CA 1
ATOM 691 C C . PHE A 1 86 ? 9.396 7.687 4.333 1.00 86.25 86 PHE A C 1
ATOM 693 O O . PHE A 1 86 ? 8.701 7.256 3.408 1.00 86.25 86 PHE A O 1
ATOM 700 N N . PRO A 1 87 ? 10.666 7.298 4.542 1.00 88.88 87 PRO A N 1
ATOM 701 C CA . PRO A 1 87 ? 11.333 6.316 3.697 1.00 88.88 87 PRO A CA 1
ATOM 702 C C . PRO A 1 87 ? 10.713 4.923 3.851 1.00 88.88 87 PRO A C 1
ATOM 704 O O . PRO A 1 87 ? 9.944 4.656 4.781 1.00 88.88 87 PRO A O 1
ATOM 707 N N . PHE A 1 88 ? 11.054 4.026 2.924 1.00 92.50 88 PHE A N 1
ATOM 708 C CA . PHE A 1 88 ? 10.656 2.626 3.012 1.00 92.50 88 PHE A CA 1
ATOM 709 C C . PHE A 1 88 ? 11.244 1.975 4.267 1.00 92.50 88 PHE A C 1
ATOM 711 O O . PHE A 1 88 ? 12.439 2.063 4.539 1.00 92.50 88 PHE A O 1
ATOM 718 N N . GLU A 1 89 ? 10.391 1.278 5.010 1.00 93.38 89 GLU A N 1
ATOM 719 C CA . GLU A 1 89 ? 10.804 0.445 6.125 1.00 93.38 89 GLU A CA 1
ATOM 720 C C . GLU A 1 89 ? 10.254 -0.963 5.926 1.00 93.38 89 GLU A C 1
ATOM 722 O O . GLU A 1 89 ? 9.043 -1.137 6.051 1.00 93.38 89 GLU A O 1
ATOM 727 N N . PRO A 1 90 ? 11.088 -1.984 5.695 1.00 96.00 90 PRO A N 1
ATOM 728 C CA . PRO A 1 90 ? 10.589 -3.333 5.477 1.00 96.00 90 PRO A CA 1
ATOM 729 C C . PRO A 1 90 ? 9.945 -3.899 6.744 1.00 96.00 90 PRO A C 1
ATOM 731 O O . PRO A 1 90 ? 10.331 -3.561 7.877 1.00 96.00 90 PRO A O 1
ATOM 734 N N . ARG A 1 91 ? 8.960 -4.780 6.559 1.00 95.12 91 ARG A N 1
ATOM 735 C CA . ARG A 1 91 ? 8.562 -5.729 7.605 1.00 95.12 91 ARG A CA 1
ATOM 736 C C . ARG A 1 91 ? 9.539 -6.907 7.631 1.00 95.12 91 ARG A C 1
ATOM 738 O O . ARG A 1 91 ? 10.242 -7.160 6.659 1.00 95.12 91 ARG A O 1
ATOM 745 N N . LYS A 1 92 ? 9.574 -7.645 8.736 1.00 94.94 92 LYS A N 1
ATOM 746 C CA . LYS A 1 92 ? 10.261 -8.940 8.790 1.00 94.94 92 LYS A CA 1
ATOM 747 C C . LYS A 1 92 ? 9.340 -10.029 8.251 1.00 94.94 92 LYS A C 1
ATOM 749 O O . LYS A 1 92 ? 8.145 -10.013 8.540 1.00 94.94 92 LYS A O 1
ATOM 754 N N . VAL A 1 93 ? 9.926 -10.975 7.528 1.00 93.75 93 VAL A N 1
ATOM 755 C CA . VAL A 1 93 ? 9.295 -12.254 7.193 1.00 93.75 93 VAL A CA 1
ATOM 756 C C . VAL A 1 93 ? 9.139 -13.034 8.496 1.00 93.75 93 VAL A C 1
ATOM 758 O O . VAL A 1 93 ? 10.115 -13.219 9.229 1.00 93.75 93 VAL A O 1
ATOM 761 N N . VAL A 1 94 ? 7.911 -13.429 8.820 1.00 86.44 94 VAL A N 1
ATOM 762 C CA . VAL A 1 94 ? 7.596 -14.177 10.039 1.00 86.44 94 VAL A CA 1
ATOM 763 C C . VAL A 1 94 ? 6.944 -15.501 9.660 1.00 86.44 94 VAL A C 1
ATOM 765 O O . VAL A 1 94 ? 6.139 -15.558 8.740 1.00 86.44 94 VAL A O 1
ATOM 768 N N . ALA A 1 95 ? 7.336 -16.581 10.336 1.00 76.62 95 ALA A N 1
ATOM 769 C CA . ALA A 1 95 ? 6.826 -17.923 10.048 1.00 76.62 95 ALA A CA 1
ATOM 770 C C . ALA A 1 95 ? 5.498 -18.230 10.765 1.00 76.62 95 ALA A C 1
ATOM 772 O O . ALA A 1 95 ? 4.889 -19.268 10.519 1.00 76.62 95 ALA A O 1
ATOM 773 N N . ASP A 1 96 ? 5.066 -17.374 11.694 1.00 75.06 96 ASP A N 1
ATOM 774 C CA . ASP A 1 96 ? 3.829 -17.552 12.442 1.00 75.06 96 ASP A CA 1
ATOM 775 C C . ASP A 1 96 ? 2.636 -16.906 11.728 1.00 75.06 96 ASP A C 1
ATOM 777 O O . ASP A 1 96 ? 2.656 -15.747 11.318 1.00 75.06 96 ASP A O 1
ATOM 781 N N . ASN A 1 97 ? 1.535 -17.653 11.647 1.00 67.25 97 ASN A N 1
ATOM 782 C CA . ASN A 1 97 ? 0.312 -17.217 10.979 1.00 67.25 97 ASN A CA 1
ATOM 783 C C . ASN A 1 97 ? -0.552 -16.296 11.867 1.00 67.25 97 ASN A C 1
ATOM 785 O O . ASN A 1 97 ? -1.743 -16.522 12.069 1.00 67.25 97 ASN A O 1
ATOM 789 N N . LYS A 1 98 ? 0.065 -15.289 12.498 1.00 78.81 98 LYS A N 1
ATOM 790 C CA . LYS A 1 98 ? -0.664 -14.310 13.326 1.00 78.81 98 LYS A CA 1
ATOM 791 C C . LYS A 1 98 ? -1.425 -13.284 12.492 1.00 78.81 98 LYS A C 1
ATOM 793 O O . LYS A 1 98 ? -2.343 -12.651 13.012 1.00 78.81 98 LYS A O 1
ATOM 798 N N . CYS A 1 99 ? -1.041 -13.096 11.230 1.00 81.25 99 CYS A N 1
ATOM 799 C CA . CYS A 1 99 ? -1.829 -12.303 10.300 1.00 81.25 99 CYS A CA 1
ATOM 800 C C . CYS A 1 99 ? -3.094 -13.083 9.934 1.00 81.25 99 CYS A C 1
ATOM 802 O O . CYS A 1 99 ? -3.018 -14.237 9.543 1.00 81.25 99 CYS A O 1
ATOM 804 N N . ARG A 1 100 ? -4.267 -12.461 10.051 1.00 82.81 100 ARG A N 1
ATOM 805 C CA . ARG A 1 100 ? -5.543 -13.148 9.792 1.00 82.81 100 ARG A CA 1
ATOM 806 C C . ARG A 1 100 ? -5.992 -13.068 8.333 1.00 82.81 100 ARG A C 1
ATOM 808 O O . ARG A 1 100 ? -7.002 -13.672 7.984 1.00 82.81 100 ARG A O 1
ATOM 815 N N . VAL A 1 101 ? -5.317 -12.252 7.523 1.00 87.62 101 VAL A N 1
ATOM 816 C CA . VAL A 1 101 ? -5.755 -11.894 6.164 1.00 87.62 101 VAL A CA 1
ATOM 817 C C . VAL A 1 101 ? -4.957 -12.629 5.095 1.00 87.62 101 VAL A C 1
ATOM 819 O O . VAL A 1 101 ? -5.542 -13.093 4.120 1.00 87.62 101 VAL A O 1
ATOM 822 N N . PHE A 1 102 ? -3.642 -12.742 5.267 1.00 88.62 102 PHE A N 1
ATOM 823 C CA . PHE A 1 102 ? -2.780 -13.444 4.322 1.00 88.62 102 PHE A CA 1
ATOM 824 C C . PHE A 1 102 ? -2.632 -14.900 4.754 1.00 88.62 102 PHE A C 1
ATOM 826 O O . PHE A 1 102 ? -2.342 -15.163 5.917 1.00 88.62 102 PHE A O 1
ATOM 833 N N . TYR A 1 103 ? -2.876 -15.827 3.828 1.00 84.12 103 TYR A N 1
ATOM 834 C CA . TYR A 1 103 ? -2.861 -17.261 4.115 1.00 84.12 103 TYR A CA 1
ATOM 835 C C . TYR A 1 103 ? -1.439 -17.783 4.335 1.00 84.12 103 TYR A C 1
ATOM 837 O O . TYR A 1 103 ? -1.179 -18.468 5.326 1.00 84.12 103 TYR A O 1
ATOM 845 N N . ASP A 1 104 ? -0.523 -17.410 3.443 1.00 88.75 104 ASP A N 1
ATOM 846 C CA . ASP A 1 104 ? 0.893 -17.724 3.542 1.00 88.75 104 ASP A CA 1
ATOM 847 C C . ASP A 1 104 ? 1.773 -16.510 3.203 1.00 88.75 104 ASP A C 1
ATOM 849 O O . ASP A 1 104 ? 1.336 -15.480 2.680 1.00 88.75 104 ASP A O 1
ATOM 853 N N . GLU A 1 105 ? 3.034 -16.624 3.599 1.00 92.56 105 GLU A N 1
ATOM 854 C CA . GLU A 1 105 ? 4.020 -15.554 3.528 1.00 92.56 105 GLU A CA 1
ATOM 855 C C . GLU A 1 105 ? 4.608 -15.371 2.118 1.00 92.56 105 GLU A C 1
ATOM 857 O O . GLU A 1 105 ? 5.025 -14.263 1.777 1.00 92.56 105 GLU A O 1
ATOM 862 N N . GLU A 1 106 ? 4.624 -16.420 1.294 1.00 92.44 106 GLU A N 1
ATOM 863 C CA . GLU A 1 106 ? 5.141 -16.372 -0.077 1.00 92.44 106 GLU A CA 1
ATOM 864 C C . GLU A 1 106 ? 4.154 -15.638 -0.995 1.00 92.44 106 GLU A C 1
ATOM 866 O O . GLU A 1 106 ? 4.523 -14.657 -1.647 1.00 92.44 106 GLU A O 1
ATOM 871 N N . ASP A 1 107 ? 2.877 -16.011 -0.939 1.00 92.12 107 ASP A N 1
ATOM 872 C CA . ASP A 1 107 ? 1.769 -15.357 -1.627 1.00 92.12 107 ASP A CA 1
ATOM 873 C C . ASP A 1 107 ? 1.632 -13.902 -1.183 1.00 92.12 107 ASP A C 1
ATOM 875 O O . ASP A 1 107 ? 1.410 -13.006 -2.002 1.00 92.12 107 ASP A O 1
ATOM 879 N N . ARG A 1 108 ? 1.824 -13.619 0.113 1.00 94.19 108 ARG A N 1
ATOM 880 C CA . ARG A 1 108 ? 1.849 -12.239 0.607 1.00 94.19 108 ARG A CA 1
ATOM 881 C C . ARG A 1 108 ? 2.954 -11.425 -0.064 1.00 94.19 108 ARG A C 1
ATOM 883 O O . ARG A 1 108 ? 2.688 -10.307 -0.508 1.00 94.19 108 ARG A O 1
ATOM 890 N N . GLN A 1 109 ? 4.177 -11.950 -0.129 1.00 95.75 109 GLN A N 1
ATOM 891 C CA . GLN A 1 109 ? 5.294 -11.256 -0.776 1.00 95.75 109 GLN A CA 1
ATOM 892 C C . GLN A 1 109 ? 5.062 -11.084 -2.279 1.00 95.75 109 GLN A C 1
ATOM 894 O O . GLN A 1 109 ? 5.381 -10.024 -2.821 1.00 95.75 109 GLN A O 1
ATOM 899 N N . LEU A 1 110 ? 4.457 -12.077 -2.937 1.00 96.38 110 LEU A N 1
ATOM 900 C CA . LEU A 1 110 ? 4.050 -11.979 -4.334 1.00 96.38 110 LEU A CA 1
ATOM 901 C C . LEU A 1 110 ? 3.052 -10.831 -4.533 1.00 96.38 110 LEU A C 1
ATOM 903 O O . LEU A 1 110 ? 3.287 -9.958 -5.367 1.00 96.38 110 LEU A O 1
ATOM 907 N N . LEU A 1 111 ? 1.987 -10.761 -3.728 1.00 96.06 111 LEU A N 1
ATOM 908 C CA . LEU A 1 111 ? 1.018 -9.662 -3.794 1.00 96.06 111 LEU A CA 1
ATOM 909 C C . LEU A 1 111 ? 1.677 -8.305 -3.522 1.00 96.06 111 LEU A C 1
ATOM 911 O O . LEU A 1 111 ? 1.450 -7.351 -4.264 1.00 96.06 111 LEU A O 1
ATOM 915 N N . GLU A 1 112 ? 2.504 -8.206 -2.480 1.00 97.56 112 GLU A N 1
ATOM 916 C CA . GLU A 1 112 ? 3.229 -6.983 -2.122 1.00 97.56 112 GLU A CA 1
ATOM 917 C C . GLU A 1 112 ? 4.107 -6.485 -3.278 1.00 97.56 112 GLU A C 1
ATOM 919 O O . GLU A 1 112 ? 4.078 -5.295 -3.602 1.00 97.56 112 GLU A O 1
ATOM 924 N N . LYS A 1 113 ? 4.841 -7.393 -3.929 1.00 98.19 113 LYS A N 1
ATOM 925 C CA . LYS A 1 113 ? 5.688 -7.102 -5.087 1.00 98.19 113 LYS A CA 1
ATOM 926 C C . LYS A 1 113 ? 4.865 -6.652 -6.292 1.00 98.19 113 LYS A C 1
ATOM 928 O O . LYS A 1 113 ? 5.116 -5.573 -6.831 1.00 98.19 113 LYS A O 1
ATOM 933 N N . GLU A 1 114 ? 3.900 -7.458 -6.724 1.00 98.25 114 GLU A N 1
ATOM 934 C CA . GLU A 1 114 ? 3.172 -7.206 -7.971 1.00 98.25 114 GLU A CA 1
ATOM 935 C C . GLU A 1 114 ? 2.304 -5.945 -7.865 1.00 98.25 114 GLU A C 1
ATOM 937 O O . GLU A 1 114 ? 2.276 -5.125 -8.788 1.00 98.25 114 GLU A O 1
ATOM 942 N N . PHE A 1 115 ? 1.675 -5.699 -6.709 1.00 98.56 115 PHE A N 1
ATOM 943 C CA . PHE A 1 115 ? 0.933 -4.456 -6.492 1.00 98.56 115 PHE A CA 1
ATOM 944 C C . PHE A 1 115 ? 1.829 -3.226 -6.381 1.00 98.56 115 PHE A C 1
ATOM 946 O O . PHE A 1 115 ? 1.427 -2.151 -6.837 1.00 98.56 115 PHE A O 1
ATOM 953 N N . LEU A 1 116 ? 3.032 -3.356 -5.816 1.00 98.44 116 LEU A N 1
ATOM 954 C CA . LEU A 1 116 ? 4.000 -2.264 -5.796 1.00 98.44 116 LEU A CA 1
ATOM 955 C C . LEU A 1 116 ? 4.414 -1.888 -7.223 1.00 98.44 116 LEU A C 1
ATOM 957 O O . LEU A 1 116 ? 4.322 -0.716 -7.590 1.00 98.44 116 LEU A O 1
ATOM 961 N N . LEU A 1 117 ? 4.806 -2.869 -8.038 1.00 98.56 117 LEU A N 1
ATOM 962 C CA . LEU A 1 117 ? 5.231 -2.644 -9.422 1.00 98.56 117 LEU A CA 1
ATOM 963 C C . LEU A 1 117 ? 4.102 -2.070 -10.284 1.00 98.56 117 LEU A C 1
ATOM 965 O O . LEU A 1 117 ? 4.303 -1.075 -10.985 1.00 98.56 117 LEU A O 1
ATOM 969 N N . ALA A 1 118 ? 2.894 -2.630 -10.185 1.00 98.31 118 ALA A N 1
ATOM 970 C CA . ALA A 1 118 ? 1.724 -2.109 -10.885 1.00 98.31 118 ALA A CA 1
ATOM 971 C C . ALA A 1 118 ? 1.401 -0.669 -10.456 1.00 98.31 118 ALA A C 1
ATOM 973 O O . ALA A 1 118 ? 1.168 0.198 -11.298 1.00 98.31 118 ALA A O 1
ATOM 974 N N . GLY A 1 119 ? 1.446 -0.381 -9.152 1.00 97.38 119 GLY A N 1
ATOM 975 C CA . GLY A 1 119 ? 1.233 0.962 -8.624 1.00 97.38 119 GLY A CA 1
ATOM 976 C C . GLY A 1 119 ? 2.273 1.971 -9.116 1.00 97.38 119 GLY A C 1
ATOM 977 O O . GLY A 1 119 ? 1.919 3.098 -9.460 1.00 97.38 119 GLY A O 1
ATOM 978 N N . LEU A 1 120 ? 3.545 1.577 -9.196 1.00 97.00 120 LEU A N 1
ATOM 979 C CA . LEU A 1 120 ? 4.616 2.423 -9.726 1.00 97.00 120 LEU A CA 1
ATOM 980 C C . LEU A 1 120 ? 4.436 2.702 -11.220 1.00 97.00 120 LEU A C 1
ATOM 982 O O . LEU A 1 120 ? 4.537 3.854 -11.640 1.00 97.00 120 LEU A O 1
ATOM 986 N N . ARG A 1 121 ? 4.078 1.681 -12.004 1.00 97.06 121 ARG A N 1
ATOM 987 C CA . ARG A 1 121 ? 3.737 1.840 -13.422 1.00 97.06 121 ARG A CA 1
ATOM 988 C C . ARG A 1 121 ? 2.547 2.775 -13.626 1.00 97.06 121 ARG A C 1
ATOM 990 O O . ARG A 1 121 ? 2.548 3.579 -14.543 1.00 97.06 121 ARG A O 1
ATOM 997 N N . ILE A 1 122 ? 1.537 2.707 -12.765 1.00 96.00 122 ILE A N 1
ATOM 998 C CA . ILE A 1 122 ? 0.399 3.629 -12.835 1.00 96.00 122 ILE A CA 1
ATOM 999 C C . ILE A 1 122 ? 0.834 5.071 -12.577 1.00 96.00 122 ILE A C 1
ATOM 1001 O O . ILE A 1 122 ? 0.399 5.985 -13.277 1.00 96.00 122 ILE A O 1
ATOM 1005 N N . ARG A 1 123 ? 1.702 5.288 -11.583 1.00 94.88 123 ARG A N 1
ATOM 1006 C CA . ARG A 1 123 ? 2.225 6.627 -11.281 1.00 94.88 123 ARG A CA 1
ATOM 1007 C C . ARG A 1 123 ? 3.032 7.202 -12.444 1.00 94.88 123 ARG A C 1
ATOM 1009 O O . ARG A 1 123 ? 2.965 8.408 -12.655 1.00 94.88 123 ARG A O 1
ATOM 1016 N N . SER A 1 124 ? 3.724 6.368 -13.225 1.00 93.69 124 SER A N 1
ATOM 1017 C CA . SER A 1 124 ? 4.493 6.844 -14.383 1.00 93.69 124 SER A CA 1
ATOM 1018 C C . SER A 1 124 ? 3.628 7.354 -15.542 1.00 93.69 124 SER A C 1
ATOM 1020 O O . SER A 1 124 ? 4.145 8.032 -16.424 1.00 93.69 124 SER A O 1
ATOM 1022 N N . PHE A 1 125 ? 2.309 7.117 -15.535 1.00 92.75 125 PHE A N 1
ATOM 1023 C CA . PHE A 1 125 ? 1.400 7.696 -16.532 1.00 92.75 125 PHE A CA 1
ATOM 1024 C C . PHE A 1 125 ? 1.132 9.193 -16.331 1.00 92.75 125 PHE A C 1
ATOM 1026 O O . PHE A 1 125 ? 0.549 9.819 -17.213 1.00 92.75 125 PHE A O 1
ATOM 1033 N N . SER A 1 126 ? 1.509 9.770 -15.187 1.00 86.56 126 SER A N 1
ATOM 1034 C CA . SER A 1 126 ? 1.228 11.164 -14.846 1.00 86.56 126 SER A CA 1
ATOM 1035 C C . SER A 1 126 ? 2.491 11.889 -14.387 1.00 86.56 126 SER A C 1
ATOM 1037 O O . SER A 1 126 ? 3.054 11.563 -13.344 1.00 86.56 126 SER A O 1
ATOM 1039 N N . GLU A 1 127 ? 2.860 12.950 -15.109 1.00 78.69 127 GLU A N 1
ATOM 1040 C CA . GLU A 1 127 ? 4.028 13.793 -14.807 1.00 78.69 127 GLU A CA 1
ATOM 1041 C C . GLU A 1 127 ? 3.929 14.481 -13.433 1.00 78.69 127 GLU A C 1
ATOM 1043 O O . GLU A 1 127 ? 4.928 14.637 -12.741 1.00 78.69 127 GLU A O 1
ATOM 1048 N N . ASN A 1 128 ? 2.715 14.843 -12.994 1.00 80.81 128 ASN A N 1
ATOM 1049 C CA . ASN A 1 128 ? 2.469 15.580 -11.747 1.00 80.81 128 ASN A CA 1
ATOM 1050 C C . ASN A 1 128 ? 1.646 14.763 -10.744 1.00 80.81 128 ASN A C 1
ATOM 1052 O O . ASN A 1 128 ? 0.554 15.150 -10.315 1.00 80.81 128 ASN A O 1
ATOM 1056 N N . THR A 1 129 ? 2.155 13.590 -10.372 1.00 82.94 129 THR A N 1
ATOM 1057 C CA . THR A 1 129 ? 1.490 12.738 -9.381 1.00 82.94 129 THR A CA 1
ATOM 1058 C C . THR A 1 129 ? 1.595 13.347 -7.980 1.00 82.94 129 THR A C 1
ATOM 1060 O O . THR A 1 129 ? 2.685 13.595 -7.469 1.00 82.94 129 THR A O 1
ATOM 1063 N N . LYS A 1 130 ? 0.453 13.560 -7.310 1.00 87.31 130 LYS A N 1
ATOM 1064 C CA . LYS A 1 130 ? 0.432 14.065 -5.925 1.00 87.31 130 LYS A CA 1
ATOM 1065 C C . LYS A 1 130 ? 1.224 13.130 -5.006 1.00 87.31 130 LYS A C 1
ATOM 1067 O O . LYS A 1 130 ? 0.985 11.928 -5.016 1.00 87.31 130 LYS A O 1
ATOM 1072 N N . ALA A 1 131 ? 2.052 13.677 -4.116 1.00 87.50 131 ALA A N 1
ATOM 1073 C CA . ALA A 1 131 ? 2.885 12.885 -3.200 1.00 87.50 131 ALA A CA 1
ATOM 1074 C C . ALA A 1 131 ? 2.099 11.908 -2.295 1.00 87.50 131 ALA A C 1
ATOM 1076 O O . ALA A 1 131 ? 2.630 10.888 -1.869 1.00 87.50 131 ALA A O 1
ATOM 1077 N N . ILE A 1 132 ? 0.824 12.197 -2.002 1.00 90.56 132 ILE A N 1
ATOM 1078 C CA . ILE A 1 132 ? -0.059 11.311 -1.222 1.00 90.56 132 ILE A CA 1
ATOM 1079 C C . ILE A 1 132 ? -0.553 10.091 -2.020 1.00 90.56 132 ILE A C 1
ATOM 1081 O O . ILE A 1 132 ? -1.005 9.110 -1.433 1.00 90.56 132 ILE A O 1
ATOM 1085 N N . MET A 1 133 ? -0.481 10.141 -3.352 1.00 93.12 133 MET A N 1
ATOM 1086 C CA . MET A 1 133 ? -0.854 9.054 -4.253 1.00 93.12 133 MET A CA 1
ATOM 1087 C C . MET A 1 133 ? 0.332 8.099 -4.403 1.00 93.12 133 MET A C 1
ATOM 1089 O O . MET A 1 133 ? 1.129 8.180 -5.339 1.00 93.12 133 MET A O 1
ATOM 1093 N N . ARG A 1 134 ? 0.468 7.219 -3.414 1.00 95.38 134 ARG A N 1
ATOM 1094 C CA . ARG A 1 134 ? 1.530 6.215 -3.323 1.00 95.38 134 ARG A CA 1
ATOM 1095 C C . ARG A 1 134 ? 1.154 4.947 -4.110 1.00 95.38 134 ARG A C 1
ATOM 1097 O O . ARG A 1 134 ? -0.039 4.715 -4.318 1.00 95.38 134 ARG A O 1
ATOM 1104 N N . PRO A 1 135 ? 2.122 4.112 -4.535 1.00 96.69 135 PRO A N 1
ATOM 1105 C CA . PRO A 1 135 ? 1.833 2.921 -5.343 1.00 96.69 135 PRO A CA 1
ATOM 1106 C C . PRO A 1 135 ? 0.858 1.934 -4.669 1.00 96.69 135 PRO A C 1
ATOM 1108 O O . PRO A 1 135 ? -0.053 1.426 -5.323 1.00 96.69 135 PRO A O 1
ATOM 1111 N N . LEU A 1 136 ? 0.966 1.738 -3.351 1.00 97.62 136 LEU A N 1
ATOM 1112 C CA . LEU A 1 136 ? 0.074 0.876 -2.563 1.00 97.62 136 LEU A CA 1
ATOM 1113 C C . LEU A 1 136 ? -1.152 1.622 -1.999 1.00 97.62 136 LEU A C 1
ATOM 1115 O O . LEU A 1 136 ? -1.772 1.168 -1.042 1.00 97.62 136 LEU A O 1
ATOM 1119 N N . GLY A 1 137 ? -1.520 2.767 -2.579 1.00 95.75 137 GLY A N 1
ATOM 1120 C CA . GLY A 1 137 ? -2.729 3.515 -2.227 1.00 95.75 137 GLY A CA 1
ATOM 1121 C C . GLY A 1 137 ? -2.478 4.796 -1.440 1.00 95.75 137 GLY A C 1
ATOM 1122 O O . GLY A 1 137 ? -1.382 5.056 -0.952 1.00 95.75 137 GLY A O 1
ATOM 1123 N N . PHE A 1 138 ? -3.516 5.619 -1.308 1.00 94.31 138 PHE A N 1
ATOM 1124 C CA . PHE A 1 138 ? -3.437 6.937 -0.681 1.00 94.31 138 PHE A CA 1
ATOM 1125 C C . PHE A 1 138 ? -2.956 6.849 0.768 1.00 94.31 138 PHE A C 1
ATOM 1127 O O . PHE A 1 138 ? -3.599 6.228 1.612 1.00 94.31 138 PHE A O 1
ATOM 1134 N N . SER A 1 139 ? -1.831 7.503 1.051 1.00 92.50 139 SER A N 1
ATOM 1135 C CA . SER A 1 139 ? -1.240 7.573 2.386 1.00 92.50 139 SER A CA 1
ATOM 1136 C C . SER A 1 139 ? -0.211 8.703 2.455 1.00 92.50 139 SER A C 1
ATOM 1138 O O . SER A 1 139 ? 0.526 8.927 1.490 1.00 92.50 139 SER A O 1
ATOM 1140 N N . PRO A 1 140 ? -0.092 9.407 3.592 1.00 88.94 140 PRO A N 1
ATOM 1141 C CA . PRO A 1 140 ? 1.028 10.311 3.815 1.00 88.94 140 PRO A CA 1
ATOM 1142 C C . PRO A 1 140 ? 2.342 9.565 4.117 1.00 88.94 140 PRO A C 1
ATOM 1144 O O . PRO A 1 140 ? 3.381 10.216 4.163 1.00 88.94 140 PRO A O 1
ATOM 1147 N N . PHE A 1 141 ? 2.319 8.238 4.308 1.00 88.94 141 PHE A N 1
ATOM 1148 C CA . PHE A 1 141 ? 3.452 7.434 4.779 1.00 88.94 141 PHE A CA 1
ATOM 1149 C C . PHE A 1 141 ? 3.881 6.350 3.779 1.00 88.94 141 PHE A C 1
ATOM 1151 O O . PHE A 1 141 ? 3.031 5.699 3.167 1.00 88.94 141 PHE A O 1
ATOM 1158 N N . GLY A 1 142 ? 5.195 6.104 3.704 1.00 91.44 142 GLY A N 1
ATOM 1159 C CA . GLY A 1 142 ? 5.798 4.941 3.048 1.00 91.44 142 GLY A CA 1
ATOM 1160 C C . GLY A 1 142 ? 5.368 4.739 1.593 1.00 91.44 142 GLY A C 1
ATOM 1161 O O . GLY A 1 142 ? 5.228 5.693 0.828 1.00 91.44 142 GLY A O 1
ATOM 1162 N N . LEU A 1 143 ? 5.146 3.474 1.223 1.00 95.56 143 LEU A N 1
ATOM 1163 C CA . LEU A 1 143 ? 4.732 3.055 -0.122 1.00 95.56 143 LEU A CA 1
ATOM 1164 C C . LEU A 1 143 ? 3.215 3.144 -0.355 1.00 95.56 143 LEU A C 1
ATOM 1166 O O . LEU A 1 143 ? 2.754 2.842 -1.453 1.00 95.56 143 LEU A O 1
ATOM 1170 N N . GLY A 1 144 ? 2.434 3.557 0.645 1.00 94.75 144 GLY A N 1
ATOM 1171 C CA . GLY A 1 144 ? 0.971 3.567 0.604 1.00 94.75 144 GLY A CA 1
ATOM 1172 C C . GLY A 1 144 ? 0.349 2.895 1.820 1.00 94.75 144 GLY A C 1
ATOM 1173 O O . GLY A 1 144 ? 1.057 2.431 2.709 1.00 94.75 144 GLY A O 1
ATOM 1174 N N . PHE A 1 145 ? -0.983 2.886 1.886 1.00 94.75 145 PHE A N 1
ATOM 1175 C CA . PHE A 1 145 ? -1.705 2.259 2.998 1.00 94.75 145 PHE A CA 1
ATOM 1176 C C . PHE A 1 145 ? -1.805 0.734 2.843 1.00 94.75 145 PHE A C 1
ATOM 1178 O O . PHE A 1 145 ? -1.760 0.034 3.846 1.00 94.75 145 PHE A O 1
ATOM 1185 N N . GLY A 1 146 ? -1.932 0.220 1.614 1.00 95.50 146 GLY A N 1
ATOM 1186 C CA . GLY A 1 146 ? -1.869 -1.213 1.316 1.00 95.50 146 GLY A CA 1
ATOM 1187 C C . GLY A 1 146 ? -3.142 -2.006 1.619 1.00 95.50 146 GLY A C 1
ATOM 1188 O O . GLY A 1 146 ? -3.064 -3.219 1.797 1.00 95.50 146 GLY A O 1
ATOM 1189 N N . SER A 1 147 ? -4.312 -1.364 1.712 1.00 93.44 147 SER A N 1
ATOM 1190 C CA . SER A 1 147 ? -5.563 -2.077 2.016 1.00 93.44 147 SER A CA 1
ATOM 1191 C C . SER A 1 147 ? -5.916 -3.057 0.900 1.00 93.44 147 SER A C 1
ATOM 1193 O O . SER A 1 147 ? -5.912 -2.683 -0.268 1.00 93.44 147 SER A O 1
ATOM 1195 N N . MET A 1 148 ? -6.323 -4.272 1.255 1.00 93.56 148 MET A N 1
ATOM 1196 C CA . MET A 1 148 ? -6.907 -5.232 0.309 1.00 93.56 148 MET A CA 1
ATOM 1197 C C . MET A 1 148 ? -8.435 -5.328 0.431 1.00 93.56 148 MET A C 1
ATOM 1199 O O . MET A 1 148 ? -9.061 -6.159 -0.221 1.00 93.56 148 MET A O 1
ATOM 1203 N N . ILE A 1 149 ? -9.061 -4.472 1.249 1.00 90.75 149 ILE A N 1
ATOM 1204 C CA . ILE A 1 149 ? -10.515 -4.483 1.438 1.00 90.75 149 ILE A CA 1
ATOM 1205 C C . ILE A 1 149 ? -11.197 -3.757 0.285 1.00 90.75 149 ILE A C 1
ATOM 1207 O O . ILE A 1 149 ? -11.165 -2.529 0.192 1.00 90.75 149 ILE A O 1
ATOM 1211 N N . VAL A 1 150 ? -11.909 -4.531 -0.526 1.00 90.25 150 VAL A N 1
ATOM 1212 C CA . VAL A 1 150 ? -12.831 -4.040 -1.547 1.00 90.25 150 VAL A CA 1
ATOM 1213 C C . VAL A 1 150 ? -14.230 -4.545 -1.229 1.00 90.25 150 VAL A C 1
ATOM 1215 O O . VAL A 1 150 ? -14.414 -5.670 -0.771 1.00 90.25 150 VAL A O 1
ATOM 1218 N N . THR A 1 151 ? -15.234 -3.704 -1.456 1.00 86.94 151 THR A N 1
ATOM 1219 C CA . THR A 1 151 ? -16.643 -4.075 -1.285 1.00 86.94 151 THR A CA 1
ATOM 1220 C C . THR A 1 151 ? -17.366 -3.986 -2.620 1.00 86.94 151 THR A C 1
ATOM 1222 O O . THR A 1 151 ? -16.927 -3.273 -3.520 1.00 86.94 151 THR A O 1
ATOM 1225 N N . TYR A 1 152 ? -18.542 -4.609 -2.724 1.00 82.31 152 TYR A N 1
ATOM 1226 C CA . TYR A 1 152 ? -19.397 -4.476 -3.910 1.00 82.31 152 TYR A CA 1
ATOM 1227 C C . TYR A 1 152 ? -19.799 -3.022 -4.222 1.00 82.31 152 TYR A C 1
ATOM 1229 O O . TYR A 1 152 ? -20.219 -2.726 -5.337 1.00 82.31 152 TYR A O 1
ATOM 1237 N N . ARG A 1 153 ? -19.716 -2.116 -3.234 1.00 80.44 153 ARG A N 1
ATOM 1238 C CA . ARG A 1 153 ? -20.058 -0.698 -3.407 1.00 80.44 153 ARG A CA 1
ATOM 1239 C C . ARG A 1 153 ? -18.880 0.152 -3.852 1.00 80.44 153 ARG A C 1
ATOM 1241 O O . ARG A 1 153 ? -19.102 1.160 -4.516 1.00 80.44 153 ARG A O 1
ATOM 1248 N N . ASN A 1 154 ? -17.667 -0.183 -3.415 1.00 84.88 154 ASN A N 1
ATOM 1249 C CA . ASN A 1 154 ? -16.509 0.680 -3.596 1.00 84.88 154 ASN A CA 1
ATOM 1250 C C . ASN A 1 154 ? -15.176 -0.058 -3.395 1.00 84.88 154 ASN A C 1
ATOM 1252 O O . ASN A 1 154 ? -15.043 -0.870 -2.472 1.00 84.88 154 ASN A O 1
ATOM 1256 N N . CYS A 1 155 ? -14.178 0.340 -4.187 1.00 90.50 155 CYS A N 1
ATOM 1257 C CA . CYS A 1 155 ? -12.761 0.126 -3.909 1.00 90.50 155 CYS A CA 1
ATOM 1258 C C . CYS A 1 155 ? -12.168 1.434 -3.342 1.00 90.50 155 CYS A C 1
ATOM 1260 O O . CYS A 1 155 ? -12.158 2.455 -4.040 1.00 90.50 155 CYS A O 1
ATOM 1262 N N . PRO A 1 156 ? -11.751 1.465 -2.065 1.00 89.25 156 PRO A N 1
ATOM 1263 C CA . PRO A 1 156 ? -11.299 2.693 -1.423 1.00 89.25 156 PRO A CA 1
ATOM 1264 C C . PRO A 1 156 ? -9.941 3.160 -1.967 1.00 89.25 156 PRO A C 1
ATOM 1266 O O . PRO A 1 156 ? -9.115 2.375 -2.416 1.00 89.25 156 PRO A O 1
ATOM 1269 N N . ASN A 1 157 ? -9.671 4.465 -1.891 1.00 92.19 157 ASN A N 1
ATOM 1270 C CA . ASN A 1 157 ? -8.432 5.050 -2.422 1.00 92.19 157 ASN A CA 1
ATOM 1271 C C . ASN A 1 157 ? -7.164 4.636 -1.654 1.00 92.19 157 ASN A C 1
ATOM 1273 O O . ASN A 1 157 ? -6.062 4.845 -2.155 1.00 92.19 157 ASN A O 1
ATOM 1277 N N . ASN A 1 158 ? -7.309 4.073 -0.454 1.00 93.56 158 ASN A N 1
ATOM 1278 C CA . ASN A 1 158 ? -6.224 3.516 0.351 1.00 93.56 158 ASN A CA 1
ATOM 1279 C C . ASN A 1 158 ? -5.861 2.065 -0.043 1.00 93.56 158 ASN A C 1
ATOM 1281 O O . ASN A 1 158 ? -4.921 1.498 0.516 1.00 93.56 158 ASN A O 1
ATOM 1285 N N . CYS A 1 159 ? -6.571 1.474 -1.008 1.00 95.62 159 CYS A N 1
ATOM 1286 C CA . CYS A 1 159 ? -6.139 0.272 -1.714 1.00 95.62 159 CYS A CA 1
ATOM 1287 C C . CYS A 1 159 ? -5.026 0.583 -2.731 1.00 95.62 159 CYS A C 1
ATOM 1289 O O . CYS A 1 159 ? -4.946 1.727 -3.198 1.00 95.62 159 CYS A O 1
ATOM 1291 N N . PRO A 1 160 ? -4.211 -0.413 -3.136 1.00 97.56 160 PRO A N 1
ATOM 1292 C CA . PRO A 1 160 ? -3.249 -0.269 -4.226 1.00 97.56 160 PRO A CA 1
ATOM 1293 C C . PRO A 1 160 ? -3.864 0.359 -5.469 1.00 97.56 160 PRO A C 1
ATOM 1295 O O . PRO A 1 160 ? -4.998 0.041 -5.830 1.00 97.56 160 PRO A O 1
ATOM 1298 N N . LEU A 1 161 ? -3.104 1.224 -6.148 1.00 96.50 161 LEU A N 1
ATOM 1299 C CA . LEU A 1 161 ? -3.605 1.941 -7.327 1.00 96.50 161 LEU A CA 1
ATOM 1300 C C . LEU A 1 161 ? -4.109 0.979 -8.404 1.00 96.50 161 LEU A C 1
ATOM 1302 O O . LEU A 1 161 ? -5.122 1.255 -9.035 1.00 96.50 161 LEU A O 1
ATOM 1306 N N . ALA A 1 162 ? -3.464 -0.179 -8.552 1.00 97.12 162 ALA A N 1
ATOM 1307 C CA . ALA A 1 162 ? -3.870 -1.218 -9.495 1.00 97.12 162 ALA A CA 1
ATOM 1308 C C . ALA A 1 162 ? -5.327 -1.676 -9.325 1.00 97.12 162 ALA A C 1
ATOM 1310 O O . ALA A 1 162 ? -5.961 -2.078 -10.301 1.00 97.12 162 ALA A O 1
ATOM 1311 N N . LEU A 1 163 ? -5.866 -1.600 -8.102 1.00 96.00 163 LEU A N 1
ATOM 1312 C CA . LEU A 1 163 ? -7.226 -2.039 -7.819 1.00 96.00 163 LEU A CA 1
ATOM 1313 C C . LEU A 1 163 ? -8.282 -1.080 -8.366 1.00 96.00 163 LEU A C 1
ATOM 1315 O O . LEU A 1 163 ? -9.346 -1.542 -8.756 1.00 96.00 163 LEU A O 1
ATOM 1319 N N . TRP A 1 164 ? -8.016 0.225 -8.413 1.00 92.94 164 TRP A N 1
ATOM 1320 C CA . TRP A 1 164 ? -9.075 1.218 -8.636 1.00 92.94 164 TRP A CA 1
ATOM 1321 C C . TRP A 1 164 ? -8.714 2.368 -9.573 1.00 92.94 164 TRP A C 1
ATOM 1323 O O . TRP A 1 164 ? -9.608 3.118 -9.967 1.00 92.94 164 TRP A O 1
ATOM 1333 N N . TRP A 1 165 ? -7.436 2.573 -9.891 1.00 93.00 165 TRP A N 1
ATOM 1334 C CA . TRP A 1 165 ? -7.015 3.627 -10.807 1.00 93.00 165 TRP A CA 1
ATOM 1335 C C . TRP A 1 165 ? -7.310 3.229 -12.247 1.00 93.00 165 TRP A C 1
ATOM 1337 O O . TRP A 1 165 ? -7.137 2.074 -12.620 1.00 93.00 165 TRP A O 1
ATOM 1347 N N . GLY A 1 166 ? -7.689 4.207 -13.060 1.00 91.00 166 GLY A N 1
ATOM 1348 C CA . GLY A 1 166 ? -7.998 4.020 -14.470 1.00 91.00 166 GLY A CA 1
ATOM 1349 C C . GLY A 1 166 ? -9.493 4.095 -14.759 1.00 91.00 166 GLY A C 1
ATOM 1350 O O . GLY A 1 166 ? -10.327 3.702 -13.940 1.00 91.00 166 GLY A O 1
ATOM 1351 N N . ASP A 1 167 ? -9.814 4.628 -15.932 1.00 89.25 167 ASP A N 1
ATOM 1352 C CA . ASP A 1 167 ? -11.164 4.695 -16.481 1.00 89.25 167 ASP A CA 1
ATOM 1353 C C . ASP A 1 167 ? -11.088 4.349 -17.977 1.00 89.25 167 ASP A C 1
ATOM 1355 O O . ASP A 1 167 ? -10.511 5.115 -18.753 1.00 89.25 167 ASP A O 1
ATOM 1359 N N . PRO A 1 168 ? -11.647 3.204 -18.413 1.00 83.88 168 PRO A N 1
ATOM 1360 C CA . PRO A 1 168 ? -11.639 2.820 -19.822 1.00 83.88 168 PRO A CA 1
ATOM 1361 C C . PRO A 1 168 ? -12.504 3.736 -20.704 1.00 83.88 168 PRO A C 1
ATOM 1363 O O . PRO A 1 168 ? -12.415 3.645 -21.925 1.00 83.88 168 PRO A O 1
ATOM 1366 N N . ARG A 1 169 ? -13.346 4.594 -20.110 1.00 86.88 169 ARG A N 1
ATOM 1367 C CA . ARG A 1 169 ? -14.158 5.596 -20.818 1.00 86.88 169 ARG A CA 1
ATOM 1368 C C . ARG A 1 169 ? -13.416 6.921 -21.013 1.00 86.88 169 ARG A C 1
ATOM 1370 O O . ARG A 1 169 ? -13.919 7.788 -21.723 1.00 86.88 169 ARG A O 1
ATOM 1377 N N . GLU A 1 170 ? -12.252 7.092 -20.385 1.00 87.00 170 GLU A N 1
ATOM 1378 C CA . GLU A 1 170 ? -11.407 8.270 -20.580 1.00 87.00 170 GLU A CA 1
ATOM 1379 C C . GLU A 1 170 ? -10.912 8.345 -22.032 1.00 87.00 170 GLU A C 1
ATOM 1381 O O . GLU A 1 170 ? -10.697 7.326 -22.695 1.00 87.00 170 GLU A O 1
ATOM 1386 N N . HIS A 1 171 ? -10.667 9.562 -22.521 1.00 89.06 171 HIS A N 1
ATOM 1387 C CA . HIS A 1 171 ? -10.018 9.753 -23.813 1.00 89.06 171 HIS A CA 1
ATOM 1388 C C . HIS A 1 171 ? -8.664 9.020 -23.863 1.00 89.06 171 HIS A C 1
ATOM 1390 O O . HIS A 1 171 ? -7.890 9.058 -22.910 1.00 89.06 171 HIS A O 1
ATOM 1396 N N . SER A 1 172 ? -8.333 8.394 -24.996 1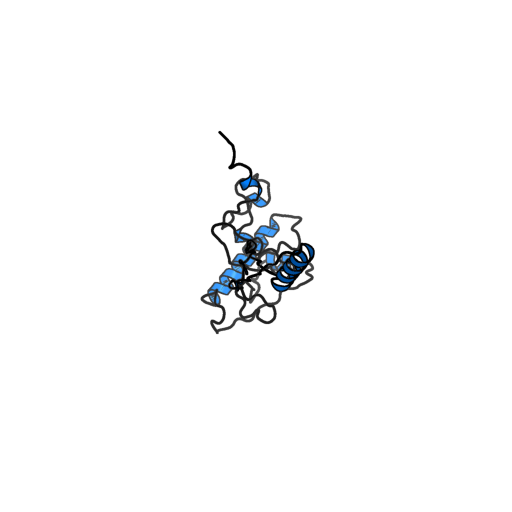.00 88.06 172 SER A N 1
ATOM 1397 C CA . SER A 1 172 ? -7.164 7.503 -25.140 1.00 88.06 172 SER A CA 1
ATOM 1398 C C . SER A 1 172 ? -5.802 8.172 -24.895 1.00 88.06 172 SER A C 1
ATOM 1400 O O . SER A 1 172 ? -4.791 7.490 -24.686 1.00 88.06 172 SER A O 1
ATOM 1402 N N . SER A 1 173 ? -5.754 9.505 -24.938 1.00 88.19 173 SER A N 1
ATOM 1403 C CA . SER A 1 173 ? -4.572 10.304 -24.598 1.00 88.19 173 SER A CA 1
ATOM 1404 C C . SER A 1 173 ? -4.438 10.592 -23.100 1.00 88.19 173 SER A C 1
ATOM 1406 O O . SER A 1 173 ? -3.368 11.006 -22.667 1.00 88.19 173 SER A O 1
ATOM 1408 N N . GLY A 1 174 ? -5.498 10.400 -22.314 1.00 88.44 174 GLY A N 1
ATOM 1409 C CA . GLY A 1 174 ? -5.524 10.681 -20.885 1.00 88.44 174 GLY A CA 1
ATOM 1410 C C . GLY A 1 174 ? -4.777 9.623 -20.063 1.00 88.44 174 GLY A C 1
ATOM 1411 O O . GLY A 1 174 ? -4.713 8.455 -20.451 1.00 88.44 174 GLY A O 1
ATOM 1412 N N . PRO A 1 175 ? -4.227 9.986 -18.890 1.00 89.88 175 PRO A N 1
ATOM 1413 C CA . PRO A 1 175 ? -3.507 9.045 -18.031 1.00 89.88 175 PRO A CA 1
ATOM 1414 C C . PRO A 1 175 ? -4.414 7.945 -17.455 1.00 89.88 175 PRO A C 1
ATOM 1416 O O . PRO A 1 175 ? -3.951 6.835 -17.197 1.00 89.88 175 PRO A O 1
ATOM 1419 N N . LEU A 1 176 ? -5.713 8.219 -17.275 1.00 90.12 176 LEU A N 1
ATOM 1420 C CA . LEU A 1 176 ? -6.673 7.231 -16.770 1.00 90.12 176 LEU A CA 1
ATOM 1421 C C . LEU A 1 176 ? -6.993 6.139 -17.799 1.00 90.12 176 LEU A C 1
ATOM 1423 O O . LEU A 1 176 ? -7.351 5.037 -17.398 1.00 90.12 176 LEU A O 1
ATOM 1427 N N . SER A 1 177 ? -6.786 6.378 -19.097 1.00 91.44 177 SER A N 1
ATOM 1428 C CA . SER A 1 177 ? -7.020 5.361 -20.128 1.00 91.44 177 SER A CA 1
ATOM 1429 C C . SER A 1 177 ? -5.875 4.339 -20.236 1.00 91.44 177 SER A C 1
ATOM 1431 O O . SER A 1 177 ? -5.929 3.437 -21.071 1.00 91.44 177 SER A O 1
ATOM 1433 N N . LYS A 1 178 ? -4.786 4.508 -19.468 1.00 93.38 178 LYS A N 1
ATOM 1434 C CA . LYS A 1 178 ? -3.560 3.692 -19.566 1.00 93.38 178 LYS A CA 1
ATOM 1435 C C . LYS A 1 178 ? -3.557 2.466 -18.650 1.00 93.38 178 LYS A C 1
ATOM 1437 O O . LYS A 1 178 ? -2.643 1.647 -18.735 1.00 93.38 178 LYS A O 1
ATOM 1442 N N . TRP A 1 179 ? -4.566 2.330 -17.791 1.00 93.75 179 TRP A N 1
ATOM 1443 C CA . TRP A 1 179 ? -4.734 1.190 -16.896 1.00 93.75 179 TRP A CA 1
ATOM 1444 C C . TRP A 1 179 ? -6.189 0.732 -16.866 1.00 93.75 179 TRP A C 1
ATOM 1446 O O . TRP A 1 179 ? -7.098 1.556 -16.786 1.00 93.75 179 TRP A O 1
ATOM 1456 N N . TYR A 1 180 ? -6.401 -0.582 -16.882 1.00 92.31 180 TYR A N 1
ATOM 1457 C CA . TYR A 1 180 ? -7.709 -1.178 -16.636 1.00 92.31 180 TYR A CA 1
ATOM 1458 C C . TYR A 1 180 ? -7.806 -1.557 -15.156 1.00 92.31 180 TYR A C 1
ATOM 1460 O O . TYR A 1 180 ? -7.087 -2.445 -14.695 1.00 92.31 180 TYR A O 1
ATOM 1468 N N . SER A 1 181 ? -8.651 -0.856 -14.398 1.00 92.19 181 SER A N 1
ATOM 1469 C CA . SER A 1 181 ? -8.828 -1.112 -12.966 1.00 92.19 181 SE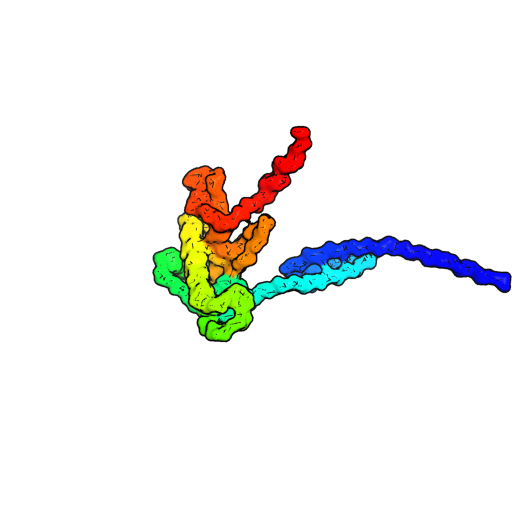R A CA 1
ATOM 1470 C C . SER A 1 181 ? -9.361 -2.523 -12.718 1.00 92.19 181 SER A C 1
ATOM 1472 O O . SER A 1 181 ? -10.263 -2.993 -13.410 1.00 92.19 181 SER A O 1
ATOM 1474 N N . LEU A 1 182 ? -8.812 -3.207 -11.708 1.00 93.88 182 LEU A N 1
ATOM 1475 C CA . LEU A 1 182 ? -9.284 -4.551 -11.347 1.00 93.88 182 LEU A CA 1
ATOM 1476 C C . LEU A 1 182 ? -10.672 -4.524 -10.699 1.00 93.88 182 LEU A C 1
ATOM 1478 O O . LEU A 1 182 ? -11.406 -5.508 -10.768 1.00 93.88 182 LEU A O 1
ATOM 1482 N N . PHE A 1 183 ? -11.043 -3.398 -10.090 1.00 90.56 183 PHE A N 1
ATOM 1483 C CA . PHE A 1 183 ? -12.365 -3.170 -9.536 1.00 90.56 183 PHE A CA 1
ATOM 1484 C C . PHE A 1 183 ? -12.976 -1.884 -10.097 1.00 90.56 183 PHE A C 1
ATOM 1486 O O . PHE A 1 183 ? -12.332 -0.830 -10.075 1.00 90.56 183 PHE A O 1
ATOM 1493 N N . PRO A 1 184 ? -14.241 -1.936 -10.552 1.00 74.44 184 PRO A N 1
ATOM 1494 C CA . PRO A 1 184 ? -14.910 -0.772 -11.102 1.00 74.44 184 PRO A CA 1
ATOM 1495 C C . PRO A 1 184 ? -15.082 0.293 -10.021 1.00 74.44 184 PRO A C 1
ATOM 1497 O O . PRO A 1 184 ? -15.580 0.031 -8.922 1.00 74.44 184 PRO A O 1
ATOM 1500 N N . ARG A 1 185 ? -14.709 1.527 -10.354 1.00 73.06 185 ARG A N 1
ATOM 1501 C CA . ARG A 1 185 ? -14.928 2.686 -9.495 1.00 73.06 185 ARG A CA 1
ATOM 1502 C C . ARG A 1 185 ? -16.191 3.413 -9.939 1.00 73.06 185 ARG A C 1
ATOM 1504 O O . ARG A 1 185 ? -16.281 3.853 -11.078 1.00 73.06 185 ARG A O 1
ATOM 1511 N N . ARG A 1 186 ? -17.141 3.590 -9.019 1.00 66.94 186 ARG A N 1
ATOM 1512 C CA . ARG A 1 186 ? -18.236 4.553 -9.194 1.00 66.94 186 ARG A CA 1
ATOM 1513 C C . ARG A 1 186 ? -17.778 5.893 -8.647 1.00 66.94 186 ARG A C 1
ATOM 1515 O O . ARG A 1 186 ? -17.398 5.992 -7.479 1.00 66.94 186 ARG A O 1
ATOM 1522 N N . THR A 1 187 ? -17.755 6.913 -9.488 1.00 63.25 187 THR A N 1
ATOM 1523 C CA . THR A 1 187 ? -17.476 8.277 -9.040 1.00 63.25 187 THR A CA 1
ATOM 1524 C C . THR A 1 187 ? -18.778 8.933 -8.588 1.00 63.25 187 THR A C 1
ATOM 1526 O O . THR A 1 187 ? -19.864 8.505 -8.965 1.00 63.25 187 THR A O 1
ATOM 1529 N N . TYR A 1 188 ? -18.703 9.974 -7.756 1.00 56.31 188 TYR A N 1
ATOM 1530 C CA . TYR A 1 188 ? -19.906 10.659 -7.261 1.00 56.31 188 TYR A CA 1
ATOM 1531 C C . TYR A 1 188 ? -20.778 11.248 -8.381 1.00 56.31 188 TYR A C 1
ATOM 1533 O O . TYR A 1 188 ? -21.965 11.470 -8.164 1.00 56.31 188 TYR A O 1
ATOM 1541 N N . VAL A 1 189 ? -20.203 11.464 -9.567 1.00 55.47 189 VAL A N 1
ATOM 1542 C CA . VAL A 1 189 ? -20.905 11.976 -10.749 1.00 55.47 189 VAL A CA 1
ATOM 1543 C C . VAL A 1 189 ? -21.888 10.941 -11.307 1.00 55.47 189 VAL A C 1
ATOM 1545 O O . VAL A 1 189 ? -22.973 11.311 -11.737 1.00 55.47 189 VAL A O 1
ATOM 1548 N N . ASP A 1 190 ? -21.585 9.643 -11.182 1.00 54.28 190 ASP A N 1
ATOM 1549 C CA . ASP A 1 190 ? -22.448 8.557 -11.673 1.00 54.28 190 ASP A CA 1
ATOM 1550 C C . ASP A 1 190 ? -23.781 8.438 -10.886 1.00 54.28 190 ASP A C 1
ATOM 1552 O O . ASP A 1 190 ? -24.679 7.709 -11.299 1.00 54.28 190 ASP A O 1
ATOM 1556 N N . ASN A 1 191 ? -23.933 9.142 -9.752 1.00 46.00 191 ASN A N 1
ATOM 1557 C CA . ASN A 1 191 ? -25.144 9.108 -8.916 1.00 46.00 191 ASN A CA 1
ATOM 1558 C C . ASN A 1 191 ? -26.142 10.248 -9.190 1.00 46.00 191 ASN A C 1
ATOM 1560 O O . ASN A 1 191 ? -27.234 10.217 -8.624 1.00 46.00 191 ASN A O 1
ATOM 1564 N N . TYR A 1 192 ? -25.801 11.243 -10.017 1.00 44.34 192 TYR A N 1
ATOM 1565 C CA . TYR A 1 192 ? -26.714 12.361 -10.303 1.00 44.34 192 TYR A CA 1
ATOM 1566 C C . TYR A 1 192 ? -27.646 12.127 -11.504 1.00 44.34 192 TYR A C 1
ATOM 1568 O O . TYR A 1 192 ? -28.607 12.873 -11.650 1.00 44.34 192 TYR A O 1
ATOM 1576 N N . ASP A 1 193 ? -27.459 11.045 -12.270 1.00 44.19 193 ASP A N 1
ATOM 1577 C CA . ASP A 1 193 ? -28.238 10.768 -13.492 1.00 44.19 193 ASP A CA 1
ATOM 1578 C C . ASP A 1 193 ? -29.213 9.574 -13.398 1.00 44.19 193 ASP A C 1
ATOM 1580 O O . ASP A 1 193 ? -29.752 9.135 -14.410 1.00 44.19 193 ASP A O 1
ATOM 1584 N N . GLN A 1 194 ? -29.505 9.039 -12.203 1.00 42.69 194 GLN A N 1
ATOM 1585 C CA . GLN A 1 194 ? -30.476 7.930 -12.053 1.00 42.69 194 GLN A CA 1
ATOM 1586 C C . GLN A 1 194 ? -31.814 8.304 -11.399 1.00 42.69 194 GLN A C 1
ATOM 1588 O O . GLN A 1 194 ? -32.647 7.432 -11.168 1.00 42.69 194 GLN A O 1
ATOM 1593 N N . PHE A 1 195 ? -32.072 9.595 -11.180 1.00 40.09 195 PHE A N 1
ATOM 1594 C CA . PHE A 1 195 ? -33.412 10.095 -10.844 1.00 40.09 195 PHE A CA 1
ATOM 1595 C C . PHE A 1 195 ? -33.894 11.122 -11.874 1.00 40.09 195 PHE A C 1
ATOM 1597 O O . PHE A 1 195 ? -34.409 12.184 -11.532 1.00 40.09 195 PHE A O 1
ATOM 1604 N N . GLY A 1 196 ? -33.725 10.786 -13.156 1.00 32.75 196 GLY A N 1
ATOM 1605 C CA . GLY A 1 196 ? -34.497 11.384 -14.236 1.00 32.75 196 GLY A CA 1
ATOM 1606 C C . GLY A 1 196 ? -35.935 10.885 -14.152 1.00 32.75 196 GLY A C 1
ATOM 1607 O O . GLY A 1 196 ? -36.224 9.727 -14.438 1.00 32.75 196 GLY A O 1
ATOM 1608 N N . VAL A 1 197 ? -36.821 11.763 -13.698 1.00 36.69 197 VAL A N 1
ATOM 1609 C CA . VAL A 1 197 ? -38.269 11.619 -13.821 1.00 36.69 197 VAL A CA 1
ATOM 1610 C C . VAL A 1 197 ? -38.626 11.690 -15.310 1.00 36.69 197 VAL A C 1
ATOM 1612 O O . VAL A 1 197 ? -38.383 12.721 -15.933 1.00 36.69 197 VAL A O 1
ATOM 1615 N N . VAL A 1 198 ? -39.144 10.575 -15.838 1.00 37.09 198 VAL A N 1
ATOM 1616 C CA . VAL A 1 198 ? -40.295 10.326 -16.746 1.00 37.09 198 VAL A CA 1
ATOM 1617 C C . VAL A 1 198 ? -40.000 9.067 -17.556 1.00 37.09 198 VAL A C 1
ATOM 1619 O O . VAL A 1 198 ? -39.048 9.084 -18.364 1.00 37.09 198 VAL A O 1
#

Secondary structure (DSSP, 8-state):
--------------------SS-HHHHHHHHHHHHHHTT-----PPP-PPPPP--GGGGGG-SS---SS----HHHHHHHHS--SS---PPPP-SSTT-SS-S-HHHHHHHHHHHHHHHHHHHTT-TT--TTEETTEE-SSTT-------BTTB--TTS-HHHH---TTS-TTSGGGG---SSPPPPGGGGSSS----

Foldseek 3Di:
DDDDDDDDPPDDDDADEDADPDDCVVVVVVVVVVCVVVVHDYDYDYDDDDDFDDDPVCLLQGLFQQAQDADPDPLVVVVQPDDAPAERDHHHPDQDPNRPRDPDRVVSNVCSHVQLVQLSVLQVLDPDDDCQSAQQFGDSHYRFQRDPDDDPQADDRRGGCLQEAADCPDDCSHSRVVHDHVHYHDDPVNPPPPPPDD

Sequence (198 aa):
MGRGESSSKVHPVHSHGILAYAWDYQTKKFLEDAAKKCRKDIHVITFDVPTLENKKANKNYSEVLWPAALPEHELVEAYLAEEHKFPFEPRKVVADNKCRVFYDEEDRQLLEKEFLLAGLRIRSFSENTKAIMRPLGFSPFGLGFGSMIVTYRNCPNNCPLALWWGDPREHSSGPLSKWYSLFPRRTYVDNYDQFGVV

Radius of gyration: 24.05 Å; chains: 1; bounding box: 75×40×76 Å

pLDDT: mean 81.25, std 18.53, range [32.75, 98.56]